Protein AF-A0A3E2TZQ6-F1 (afdb_monomer_lite)

Organism: NCBI:txid853

pLDDT: mean 89.49, std 10.6, range [41.28, 98.0]

Foldseek 3Di:
DVVVCCVVVVDPDDPPPPDDPDQDAAFFQDLLVVVVVVPDDPVVSVVSVVNLVVSLVSLVVVCVVVVPDDLVSLVVQLVVLVVQLVVLVVLLVVLVVVLVVLVVLLQLVVLLVVLVVLVVVCVVVVVDPVSCVVCVPSVVSNVVSVVCVVVPPDPDRDDNVVSVVSSVVSVVVSVVSVVVSVVSVVSSVSSVSSSSSVVSVVVVVVVVVVVVVVD

Sequence (215 aa):
DEIKAVIAGDAEHCPHQKQPPKEQPFHLLVDIQAKLSEGKSEGYARWAKKYNLKEMSKTLIFLQEKKIGSIKEMQERVDAATARYHELGDSIKAAETHMAEIAVLRTHIVNYAKTRPVYDAYRKAGYSKRFLENHRAEITLHKAAKAAFDESNLKTLPKVKELDAEYSKLLTEKKAAYPDYRKAKDEMQELLRAQRNVELFFAEEKSNSEKTQSR

Structure (mmCIF, N/CA/C/O backbone):
data_AF-A0A3E2TZQ6-F1
#
_entry.id   AF-A0A3E2TZQ6-F1
#
loop_
_atom_site.group_PDB
_atom_site.id
_atom_site.type_symbol
_atom_site.label_atom_id
_atom_site.label_alt_id
_atom_site.label_comp_id
_atom_site.label_asym_id
_atom_site.label_entity_id
_atom_site.label_seq_id
_atom_site.pdbx_PDB_ins_code
_atom_site.Cartn_x
_atom_site.Cartn_y
_atom_site.Cartn_z
_atom_site.occupancy
_atom_site.B_iso_or_equiv
_atom_site.auth_seq_id
_atom_site.auth_comp_id
_atom_site.auth_asym_id
_atom_site.auth_atom_id
_atom_site.pdbx_PDB_model_num
ATOM 1 N N . ASP A 1 1 ? 2.253 -35.999 46.320 1.00 62.22 1 ASP A N 1
ATOM 2 C CA . ASP A 1 1 ? 2.860 -35.882 47.662 1.00 62.22 1 ASP A CA 1
ATOM 3 C C . ASP A 1 1 ? 2.991 -34.448 48.168 1.00 62.22 1 ASP A C 1
ATOM 5 O O . ASP A 1 1 ? 2.658 -34.226 49.323 1.00 62.22 1 ASP A O 1
ATOM 9 N N . GLU A 1 2 ? 3.303 -33.453 47.328 1.00 63.97 2 GLU A N 1
ATOM 10 C CA . GLU A 1 2 ? 3.348 -32.026 47.732 1.00 63.97 2 GLU A CA 1
ATOM 11 C C . GLU A 1 2 ? 2.069 -31.495 48.404 1.00 63.97 2 GLU A C 1
ATOM 13 O O . GLU A 1 2 ? 2.146 -30.834 49.432 1.00 63.97 2 GLU A O 1
ATOM 18 N N . ILE A 1 3 ? 0.878 -31.816 47.884 1.00 68.38 3 ILE A N 1
ATOM 19 C CA . ILE A 1 3 ? -0.391 -31.328 48.464 1.00 68.38 3 ILE A CA 1
ATOM 20 C C . ILE A 1 3 ? -0.591 -31.850 49.897 1.00 68.38 3 ILE A C 1
ATOM 22 O O . ILE A 1 3 ? -1.113 -31.136 50.748 1.00 68.38 3 ILE A O 1
ATOM 26 N N . LYS A 1 4 ? -0.152 -33.083 50.188 1.00 78.62 4 LYS A N 1
ATOM 27 C CA . LYS A 1 4 ? -0.248 -33.654 51.539 1.00 78.62 4 LYS A CA 1
ATOM 28 C C . LYS A 1 4 ? 0.732 -32.980 52.502 1.00 78.62 4 LYS A C 1
ATOM 30 O O . LYS A 1 4 ? 0.344 -32.718 53.632 1.00 78.62 4 LYS A O 1
ATOM 35 N N . ALA A 1 5 ? 1.944 -32.657 52.046 1.00 78.00 5 ALA A N 1
ATOM 36 C CA . ALA A 1 5 ? 2.944 -31.935 52.838 1.00 78.00 5 ALA A CA 1
ATOM 37 C C . ALA A 1 5 ? 2.510 -30.492 53.158 1.00 78.00 5 ALA A C 1
ATOM 39 O O . ALA A 1 5 ? 2.696 -30.026 54.277 1.00 78.00 5 ALA A O 1
ATOM 40 N N . VAL A 1 6 ? 1.843 -29.816 52.214 1.00 74.94 6 VAL A N 1
ATOM 41 C CA . VAL A 1 6 ? 1.253 -28.483 52.432 1.00 74.94 6 VAL A CA 1
ATOM 42 C C . VAL A 1 6 ? 0.122 -28.523 53.465 1.00 74.94 6 VAL A C 1
ATOM 44 O O . VAL A 1 6 ? 0.033 -27.648 54.320 1.00 74.94 6 VAL A O 1
ATOM 47 N N . ILE A 1 7 ? -0.735 -29.548 53.423 1.00 76.94 7 ILE A N 1
ATOM 48 C CA . ILE A 1 7 ? -1.828 -29.716 54.397 1.00 76.94 7 ILE A CA 1
ATOM 49 C C . ILE A 1 7 ? -1.290 -30.104 55.787 1.00 76.94 7 ILE A C 1
ATOM 51 O O . ILE A 1 7 ? -1.879 -29.719 56.793 1.00 76.94 7 ILE A O 1
ATOM 55 N N . ALA A 1 8 ? -0.175 -30.838 55.849 1.00 84.00 8 ALA A N 1
ATOM 56 C CA . ALA A 1 8 ? 0.496 -31.217 57.094 1.00 84.00 8 ALA A CA 1
ATOM 57 C C . ALA A 1 8 ? 1.302 -30.072 57.742 1.00 84.00 8 ALA A C 1
ATOM 59 O O . ALA A 1 8 ? 1.701 -30.199 58.895 1.00 84.00 8 ALA A O 1
ATOM 60 N N . GLY A 1 9 ? 1.510 -28.954 57.034 1.00 73.75 9 GLY A N 1
ATOM 61 C CA . GLY A 1 9 ? 2.296 -27.809 57.510 1.00 73.75 9 GLY A CA 1
ATOM 62 C C . GLY A 1 9 ? 3.808 -27.935 57.285 1.00 73.75 9 GLY A C 1
ATOM 63 O O . GLY A 1 9 ? 4.549 -27.033 57.662 1.00 73.75 9 GLY A O 1
ATOM 64 N N . ASP A 1 10 ? 4.259 -29.009 56.633 1.00 80.38 10 ASP A N 1
ATOM 65 C CA . ASP A 1 10 ? 5.676 -29.294 56.364 1.00 80.38 10 ASP A CA 1
ATOM 66 C C . ASP A 1 10 ? 6.221 -28.542 55.132 1.00 80.38 10 ASP A C 1
ATOM 68 O O . ASP A 1 10 ? 7.421 -28.573 54.855 1.00 80.38 10 ASP A O 1
ATOM 72 N N . ALA A 1 11 ? 5.352 -27.871 54.368 1.00 76.88 11 ALA A N 1
ATOM 73 C CA . ALA A 1 11 ? 5.718 -27.051 53.216 1.00 76.88 11 ALA A CA 1
ATOM 74 C C . ALA A 1 11 ? 4.784 -25.837 53.069 1.00 76.88 11 ALA A C 1
ATOM 76 O O . ALA A 1 11 ? 3.565 -25.961 53.193 1.00 76.88 11 ALA A O 1
ATOM 77 N N . GLU A 1 12 ? 5.337 -24.664 52.750 1.00 75.62 12 GLU A N 1
ATOM 78 C CA . GLU A 1 12 ? 4.545 -23.459 52.480 1.00 75.62 12 GLU A CA 1
ATOM 79 C C . GLU A 1 12 ? 3.884 -23.519 51.093 1.00 75.62 12 GLU A C 1
ATOM 81 O O . GLU A 1 12 ? 4.515 -23.839 50.082 1.00 75.62 12 GLU A O 1
ATOM 86 N N . HIS A 1 13 ? 2.592 -23.182 51.025 1.00 75.31 13 HIS A N 1
ATOM 87 C CA . HIS A 1 13 ? 1.896 -23.056 49.749 1.00 75.31 13 HIS A CA 1
ATOM 88 C C . HIS A 1 13 ? 2.280 -21.748 49.051 1.00 75.31 13 HIS A C 1
ATOM 90 O O . HIS A 1 13 ? 1.796 -20.678 49.414 1.00 75.31 13 HIS A O 1
ATOM 96 N N . CYS A 1 14 ? 3.082 -21.843 47.992 1.00 68.56 14 CYS A N 1
ATOM 97 C CA . CYS A 1 14 ? 3.330 -20.738 47.069 1.00 68.56 14 CYS A CA 1
ATOM 98 C C . CYS A 1 14 ? 2.374 -20.847 45.866 1.00 68.56 14 CYS A C 1
ATOM 100 O O . CYS A 1 14 ? 2.661 -21.608 44.935 1.00 68.56 14 CYS A O 1
ATOM 102 N N . PRO A 1 15 ? 1.229 -20.135 45.839 1.00 72.44 15 PRO A N 1
ATOM 103 C CA . PRO A 1 15 ? 0.361 -20.135 44.671 1.00 72.44 15 PRO A CA 1
ATOM 104 C C . PRO A 1 15 ? 1.123 -19.574 43.468 1.00 72.44 15 PRO A C 1
ATOM 106 O O . PRO A 1 15 ? 1.761 -18.524 43.549 1.00 72.44 15 PRO A O 1
ATOM 109 N N . HIS A 1 16 ? 1.052 -20.275 42.334 1.00 67.50 16 HIS A N 1
ATOM 110 C CA . HIS A 1 16 ? 1.653 -19.811 41.089 1.00 67.50 16 HIS A CA 1
ATOM 111 C C . HIS A 1 16 ? 1.090 -18.424 40.750 1.00 67.50 16 HIS A C 1
ATOM 113 O O . HIS A 1 16 ? -0.113 -18.289 40.500 1.00 67.50 16 HIS A O 1
ATOM 119 N N . GLN A 1 17 ? 1.943 -17.394 40.752 1.00 63.50 17 GLN A N 1
ATOM 120 C CA . GLN A 1 17 ? 1.562 -16.061 40.296 1.00 63.50 17 GLN A CA 1
ATOM 121 C C . GLN A 1 17 ? 1.226 -16.157 38.807 1.00 63.50 17 GLN A C 1
ATOM 123 O O . GLN A 1 17 ? 2.109 -16.161 37.950 1.00 63.50 17 GLN A O 1
ATOM 128 N N . LYS A 1 18 ? -0.068 -16.280 38.490 1.00 65.25 18 LYS A N 1
ATOM 129 C CA . LYS A 1 18 ? -0.542 -16.164 37.114 1.00 65.25 18 LYS A CA 1
ATOM 130 C C . LYS A 1 18 ? -0.126 -14.786 36.623 1.00 65.25 18 LYS A C 1
ATOM 132 O O . LYS A 1 18 ? -0.572 -13.780 37.170 1.00 65.25 18 LYS A O 1
ATOM 137 N N . GLN A 1 19 ? 0.719 -14.754 35.595 1.00 61.34 19 GLN A N 1
ATOM 138 C CA . GLN A 1 19 ? 0.945 -13.523 34.853 1.00 61.34 19 GLN A CA 1
ATOM 139 C C . GLN A 1 19 ? -0.422 -12.957 34.444 1.00 61.34 19 GLN A C 1
ATOM 141 O O . GLN A 1 19 ? -1.305 -13.746 34.073 1.00 61.34 19 GLN A O 1
ATOM 146 N N . PRO A 1 20 ? -0.628 -11.629 34.523 1.00 62.34 20 PRO A N 1
ATOM 147 C CA . PRO A 1 20 ? -1.841 -11.033 33.991 1.00 62.34 20 PRO A CA 1
ATOM 148 C C . PRO A 1 20 ? -1.999 -11.513 32.539 1.00 62.34 20 PRO A C 1
ATOM 150 O O . PRO A 1 20 ? -1.005 -11.541 31.802 1.00 62.34 20 PRO A O 1
ATOM 153 N N . PRO A 1 21 ? -3.194 -11.978 32.132 1.00 62.09 21 PRO A N 1
ATOM 154 C CA . PRO A 1 21 ? -3.414 -12.414 30.763 1.00 62.09 21 PRO A CA 1
ATOM 155 C C . PRO A 1 21 ? -2.955 -11.309 29.816 1.00 62.09 21 PRO A C 1
ATOM 157 O O . PRO A 1 21 ? -3.353 -10.160 29.994 1.00 62.09 21 PRO A O 1
ATOM 160 N N . LYS A 1 22 ? -2.125 -11.641 28.819 1.00 61.50 22 LYS A N 1
ATOM 161 C CA . LYS A 1 22 ? -1.833 -10.692 27.740 1.00 61.50 22 LYS A CA 1
ATOM 162 C C . LYS A 1 22 ? -3.163 -10.249 27.148 1.00 61.50 22 LYS A C 1
ATOM 164 O O . LYS A 1 22 ? -3.971 -11.101 26.762 1.00 61.50 22 LYS A O 1
ATOM 169 N N . GLU A 1 23 ? -3.386 -8.944 27.119 1.00 63.00 23 GLU A N 1
ATOM 170 C CA . GLU A 1 23 ? -4.625 -8.390 26.602 1.00 63.00 23 GLU A CA 1
ATOM 171 C C . GLU A 1 23 ? -4.793 -8.819 25.145 1.00 63.00 23 GLU A C 1
ATOM 173 O O . GLU A 1 23 ? -3.906 -8.658 24.305 1.00 63.00 23 GLU A O 1
ATOM 178 N N . GLN A 1 24 ? -5.906 -9.496 24.875 1.00 70.06 24 GLN A N 1
ATOM 179 C CA . GLN A 1 24 ? -6.209 -9.982 23.539 1.00 70.06 24 GLN A CA 1
ATOM 180 C C . GLN A 1 24 ? -6.725 -8.824 22.687 1.00 70.06 24 GLN A C 1
ATOM 182 O O . GLN A 1 24 ? -7.493 -8.006 23.202 1.00 70.06 24 GLN A O 1
ATOM 187 N N . PRO A 1 25 ? -6.406 -8.797 21.380 1.00 84.62 25 PRO A N 1
ATOM 188 C CA . PRO A 1 25 ? -6.981 -7.813 20.477 1.00 84.62 25 PRO A CA 1
ATOM 189 C C . PRO A 1 25 ? -8.512 -7.866 20.541 1.00 84.62 25 PRO A C 1
ATOM 191 O O . PRO A 1 25 ? -9.119 -8.939 20.659 1.00 84.62 25 PRO A O 1
ATOM 194 N N . PHE A 1 26 ? -9.137 -6.693 20.476 1.00 92.12 26 PHE A N 1
ATOM 195 C CA . PHE A 1 26 ? -10.588 -6.578 20.414 1.00 92.12 26 PHE A CA 1
ATOM 196 C C . PHE A 1 26 ? -11.082 -6.740 18.976 1.00 92.12 26 PHE A C 1
ATOM 198 O O . PHE A 1 26 ? -10.404 -6.397 18.000 1.00 92.12 26 PHE A O 1
ATOM 205 N N . HIS A 1 27 ? -12.289 -7.265 18.855 1.00 93.94 27 HIS A N 1
ATOM 206 C CA . HIS A 1 27 ? -12.976 -7.510 17.598 1.00 93.94 27 HIS A CA 1
ATOM 207 C C . HIS A 1 27 ? -14.114 -6.513 17.410 1.00 93.94 27 HIS A C 1
ATOM 209 O O . HIS A 1 27 ? -14.455 -5.737 18.304 1.00 93.94 27 HIS A O 1
ATOM 215 N N . LEU A 1 28 ? -14.672 -6.518 16.205 1.00 96.06 28 LEU A N 1
ATOM 216 C CA . LEU A 1 28 ? -15.797 -5.666 15.869 1.00 96.06 28 LEU A CA 1
ATOM 217 C C . LEU A 1 28 ? -17.061 -6.120 16.618 1.00 96.06 28 LEU A C 1
ATOM 219 O O . LEU A 1 28 ? -17.352 -7.319 16.652 1.00 96.06 28 LEU A O 1
ATOM 223 N N . LEU A 1 29 ? -17.820 -5.173 17.177 1.00 96.00 29 LEU A N 1
ATOM 224 C CA . LEU A 1 29 ? -19.128 -5.466 17.764 1.00 96.00 29 LEU A CA 1
ATOM 225 C C . LEU A 1 29 ? -20.099 -5.986 16.696 1.00 96.00 29 LEU A C 1
ATOM 227 O O . LEU A 1 29 ? -20.045 -5.621 15.521 1.00 96.00 29 LEU A O 1
ATOM 231 N N . VAL A 1 30 ? -21.025 -6.835 17.125 1.00 94.75 30 VAL A N 1
ATOM 232 C CA . VAL A 1 30 ? -22.114 -7.326 16.288 1.00 94.75 30 VAL A CA 1
ATOM 233 C C . VAL A 1 30 ? -23.217 -6.276 16.251 1.00 94.75 30 VAL A C 1
ATOM 235 O O . VAL A 1 30 ? -23.770 -5.922 17.290 1.00 94.75 30 VAL A O 1
ATOM 238 N N . ASP A 1 31 ? -23.594 -5.836 15.054 1.00 93.94 31 ASP A N 1
ATOM 239 C CA . ASP A 1 31 ? -24.821 -5.064 14.856 1.00 93.94 31 ASP A CA 1
ATOM 240 C C . ASP A 1 31 ? -26.035 -5.986 15.051 1.00 93.94 31 ASP A C 1
ATOM 242 O O . ASP A 1 31 ? -26.431 -6.747 14.162 1.00 93.94 31 ASP A O 1
ATOM 246 N N . ILE A 1 32 ? -26.590 -5.972 16.265 1.00 90.81 32 ILE A N 1
ATOM 247 C CA . ILE A 1 32 ? -27.677 -6.873 16.659 1.00 90.81 32 ILE A CA 1
ATOM 248 C C . ILE A 1 32 ? -28.936 -6.591 15.837 1.00 90.81 32 ILE A C 1
ATOM 250 O O . ILE A 1 32 ? -29.625 -7.529 15.440 1.00 90.81 32 ILE A O 1
ATOM 254 N N . GLN A 1 33 ? -29.231 -5.321 15.552 1.00 88.12 33 GLN A N 1
ATOM 255 C CA . GLN A 1 33 ? -30.451 -4.933 14.850 1.00 88.12 33 GLN A CA 1
ATOM 256 C C . GLN A 1 33 ? -30.398 -5.351 13.376 1.00 88.12 33 GLN A C 1
ATOM 258 O O . GLN A 1 33 ? -31.379 -5.907 12.877 1.00 88.12 33 GLN A O 1
ATOM 263 N N . ALA A 1 34 ? -29.249 -5.175 12.714 1.00 92.12 34 ALA A N 1
ATOM 264 C CA . ALA A 1 34 ? -29.032 -5.681 11.358 1.00 92.12 34 ALA A CA 1
ATOM 265 C C . ALA A 1 34 ? -29.063 -7.218 11.308 1.00 92.12 34 ALA A C 1
ATOM 267 O O . ALA A 1 34 ? -29.660 -7.821 10.421 1.00 92.12 34 ALA A O 1
ATOM 268 N N . LYS A 1 35 ? -28.478 -7.896 12.300 1.00 92.56 35 LYS A N 1
ATOM 269 C CA . LYS A 1 35 ? -28.506 -9.366 12.342 1.00 92.56 35 LYS A CA 1
ATOM 270 C C . LYS A 1 35 ? -29.912 -9.918 12.577 1.00 92.56 35 LYS A C 1
ATOM 272 O O . LYS A 1 35 ? -30.250 -10.963 12.026 1.00 92.56 35 LYS A O 1
ATOM 277 N N . LEU A 1 36 ? -30.744 -9.230 13.353 1.00 91.00 36 LEU A N 1
ATOM 278 C CA . LEU A 1 36 ? -32.151 -9.597 13.520 1.00 91.00 36 LEU A CA 1
ATOM 279 C C . LEU A 1 36 ? -32.963 -9.378 12.234 1.00 91.00 36 LEU A C 1
ATOM 281 O O . LEU A 1 36 ? -33.785 -10.233 11.909 1.00 91.00 36 LEU A O 1
ATOM 285 N N . SER A 1 37 ? -32.717 -8.306 11.468 1.00 90.50 37 SER A N 1
ATOM 286 C CA . SER A 1 37 ? -33.392 -8.103 10.173 1.00 90.50 37 SER A CA 1
ATOM 287 C C . SER A 1 37 ? -32.969 -9.122 9.107 1.00 90.50 37 SER A C 1
ATOM 289 O O . SER A 1 37 ? -33.779 -9.482 8.258 1.00 90.50 37 SER A O 1
ATOM 291 N N . GLU A 1 38 ? -31.753 -9.666 9.198 1.00 93.75 38 GLU A N 1
ATOM 292 C CA . GLU A 1 38 ? -31.286 -10.816 8.405 1.00 93.75 38 GLU A CA 1
ATOM 293 C C . GLU A 1 38 ? -31.919 -12.167 8.826 1.00 93.75 38 GLU A C 1
ATOM 295 O O . GLU A 1 38 ? -31.582 -13.210 8.264 1.00 93.75 38 GLU A O 1
ATOM 300 N N . GLY A 1 39 ? -32.812 -12.188 9.825 1.00 91.81 39 GLY A N 1
ATOM 301 C CA . GLY A 1 39 ? -33.522 -13.394 10.266 1.00 91.81 39 GLY A CA 1
ATOM 302 C C . GLY A 1 39 ? -32.824 -14.192 11.372 1.00 91.81 39 GLY A C 1
ATOM 303 O O . GLY A 1 39 ? -33.136 -15.368 11.577 1.00 91.81 39 GLY A O 1
ATOM 304 N N . LYS A 1 40 ? -31.868 -13.600 12.105 1.00 94.38 40 LYS A N 1
ATOM 305 C CA . LYS A 1 40 ? -31.296 -14.253 13.297 1.00 94.38 40 LYS A CA 1
ATOM 306 C C . LYS A 1 40 ? -32.317 -14.325 14.436 1.00 94.38 40 LYS A C 1
ATOM 308 O O . LYS A 1 40 ? -33.189 -13.476 14.577 1.00 94.38 40 LYS A O 1
ATOM 313 N N . SER A 1 41 ? -32.180 -15.350 15.278 1.00 92.88 41 SER A N 1
ATOM 314 C CA . SER A 1 41 ? -33.091 -15.597 16.399 1.00 92.88 41 SER A CA 1
ATOM 315 C C . SER A 1 41 ? -32.815 -14.693 17.603 1.00 92.88 41 SER A C 1
ATOM 317 O O . SER A 1 41 ? -31.710 -14.179 17.794 1.00 92.88 41 SER A O 1
ATOM 319 N N . GLU A 1 42 ? -33.791 -14.582 18.505 1.00 91.19 42 GLU A N 1
ATOM 320 C CA . GLU A 1 42 ? -33.606 -13.894 19.789 1.00 91.19 42 GLU A CA 1
ATOM 321 C C . GLU A 1 42 ? -32.463 -14.486 20.629 1.00 91.19 42 GLU A C 1
ATOM 323 O O . GLU A 1 42 ? -31.768 -13.761 21.343 1.00 91.19 42 GLU A O 1
ATOM 328 N N . GLY A 1 43 ? -32.230 -15.802 20.532 1.00 93.50 43 GLY A N 1
ATOM 329 C CA . GLY A 1 43 ? -31.105 -16.465 21.195 1.00 93.50 43 GLY A CA 1
ATOM 330 C C . GLY A 1 43 ? -29.755 -15.927 20.716 1.00 93.50 43 GLY A C 1
ATOM 331 O O . GLY A 1 43 ? -28.864 -15.677 21.531 1.00 93.50 43 GLY A O 1
ATOM 332 N N . TYR A 1 44 ? -29.632 -15.660 19.411 1.00 93.75 44 TYR A N 1
ATOM 333 C CA . TYR A 1 44 ? -28.453 -15.013 18.839 1.00 93.75 44 TYR A CA 1
ATOM 334 C C . TYR A 1 44 ? -28.284 -13.588 19.373 1.00 93.75 44 TYR A C 1
ATOM 336 O O . TYR A 1 44 ? -27.179 -13.216 19.757 1.00 93.75 44 TYR A O 1
ATOM 344 N N . ALA A 1 45 ? -29.368 -12.814 19.482 1.00 93.19 45 ALA A N 1
ATOM 345 C CA . ALA A 1 45 ? -29.309 -11.470 20.055 1.00 93.19 45 ALA A CA 1
ATOM 346 C C . ALA A 1 45 ? -28.833 -11.479 21.519 1.00 93.19 45 ALA A C 1
ATOM 348 O O . ALA A 1 45 ? -27.995 -10.664 21.899 1.00 93.19 45 ALA A O 1
ATOM 349 N N . ARG A 1 46 ? -29.296 -12.431 22.344 1.00 93.31 46 ARG A N 1
ATOM 350 C CA . ARG A 1 46 ? -28.828 -12.574 23.740 1.00 93.31 46 ARG A CA 1
ATOM 351 C C . ARG A 1 46 ? -27.334 -12.899 23.814 1.00 93.31 46 ARG A C 1
ATOM 353 O O . ARG A 1 46 ? -26.625 -12.332 24.646 1.00 93.31 46 ARG A O 1
ATOM 360 N N . TRP A 1 47 ? -26.847 -13.781 22.940 1.00 96.38 47 TR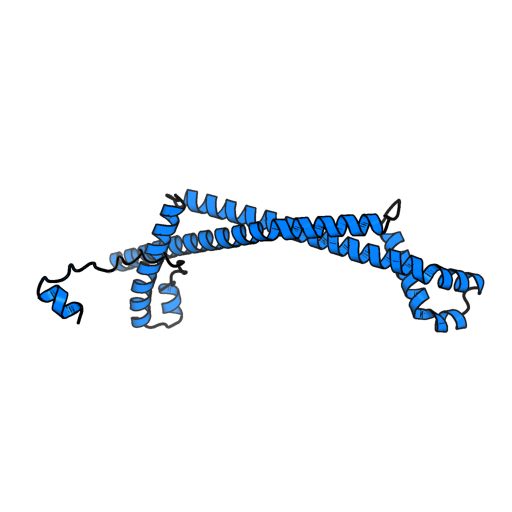P A N 1
ATOM 361 C CA . TRP A 1 47 ? -25.415 -14.067 22.819 1.00 96.38 47 TRP A CA 1
ATOM 362 C C . TRP A 1 47 ? -24.629 -12.828 22.369 1.00 96.38 47 TRP A C 1
ATOM 364 O O . TRP A 1 47 ? -23.629 -12.485 23.002 1.00 96.38 47 TRP A O 1
ATOM 374 N N . ALA A 1 48 ? -25.116 -12.129 21.339 1.00 94.75 48 ALA A N 1
ATOM 375 C CA . ALA A 1 48 ? -24.472 -10.954 20.766 1.00 94.75 48 ALA A CA 1
ATOM 376 C C . ALA A 1 48 ? -24.344 -9.820 21.790 1.00 94.75 48 ALA A C 1
ATOM 378 O O . ALA A 1 48 ? -23.284 -9.218 21.873 1.00 94.75 48 ALA A O 1
ATOM 379 N N . LYS A 1 49 ? -25.337 -9.607 22.665 1.00 93.81 49 LYS A N 1
ATOM 380 C CA . LYS A 1 49 ? -25.229 -8.640 23.776 1.00 93.81 49 LYS A CA 1
ATOM 381 C C . LYS A 1 49 ? -24.072 -8.959 24.722 1.00 93.81 49 LYS A C 1
ATOM 383 O O . LYS A 1 49 ? -23.259 -8.094 25.038 1.00 93.81 49 LYS A O 1
ATOM 388 N N . LYS A 1 50 ? -23.958 -10.220 25.158 1.00 94.81 50 LYS A N 1
ATOM 389 C CA . LYS A 1 50 ? -22.861 -10.658 26.040 1.00 94.81 50 LYS A CA 1
ATOM 390 C C . LYS A 1 50 ? -21.503 -10.569 25.340 1.00 94.81 50 LYS A C 1
ATOM 392 O O . LYS A 1 50 ? -20.507 -10.264 25.990 1.00 94.81 50 LYS A O 1
ATOM 397 N N . TYR A 1 51 ? -21.460 -10.870 24.045 1.00 94.94 51 TYR A N 1
ATOM 398 C CA . TYR A 1 51 ? -20.264 -10.729 23.223 1.00 94.94 51 TYR A CA 1
ATOM 399 C C . TYR A 1 51 ? -19.856 -9.256 23.084 1.00 94.94 51 TYR A C 1
ATOM 401 O O . TYR A 1 51 ? -18.724 -8.912 23.415 1.00 94.94 51 TYR A O 1
ATOM 409 N N . ASN A 1 52 ? -20.795 -8.387 22.709 1.00 95.38 52 ASN A N 1
ATOM 410 C CA . ASN A 1 52 ? -20.557 -6.964 22.509 1.00 95.38 52 ASN A CA 1
ATOM 411 C C . ASN A 1 52 ? -20.041 -6.292 23.778 1.00 95.38 52 ASN A C 1
ATOM 413 O O . ASN A 1 52 ? -19.071 -5.551 23.714 1.00 95.38 52 ASN A O 1
ATOM 417 N N . LEU A 1 53 ? -20.619 -6.601 24.943 1.00 94.50 53 LEU A N 1
ATOM 418 C CA . LEU A 1 53 ? -20.137 -6.066 26.221 1.00 94.50 53 LEU A CA 1
ATOM 419 C C . LEU A 1 53 ? -18.670 -6.433 26.494 1.00 94.50 53 LEU A C 1
ATOM 421 O O . LEU A 1 53 ? -17.894 -5.594 26.950 1.00 94.50 53 LEU A O 1
ATOM 425 N N . LYS A 1 54 ? -18.267 -7.672 26.188 1.00 94.69 54 LYS A N 1
ATOM 426 C CA . LYS A 1 54 ? -16.874 -8.112 26.353 1.00 94.69 54 LYS A CA 1
ATOM 427 C C . LYS A 1 54 ? -15.942 -7.389 25.389 1.00 94.69 54 LYS A C 1
ATOM 429 O O . LYS A 1 54 ? -14.902 -6.898 25.816 1.00 94.69 54 LYS A O 1
ATOM 434 N N . GLU A 1 55 ? -16.297 -7.310 24.112 1.00 95.62 55 GLU A N 1
ATOM 435 C CA . GLU A 1 55 ? -15.448 -6.642 23.124 1.00 95.62 55 GLU A CA 1
ATOM 436 C C . GLU A 1 55 ? -15.395 -5.125 23.358 1.00 95.62 55 GLU A C 1
ATOM 438 O O . GLU A 1 55 ? -14.318 -4.543 23.269 1.00 95.62 55 GLU A O 1
ATOM 443 N N . MET A 1 56 ? -16.495 -4.506 23.797 1.00 95.25 56 MET A N 1
ATOM 444 C CA . MET A 1 56 ? -16.523 -3.091 24.167 1.00 95.25 56 MET A CA 1
ATOM 445 C C . MET A 1 56 ? -15.637 -2.802 25.381 1.00 95.25 56 MET A C 1
ATOM 447 O O . MET A 1 56 ? -14.910 -1.814 25.369 1.00 95.25 56 MET A O 1
ATOM 451 N N . SER A 1 57 ? -15.610 -3.678 26.396 1.00 94.50 57 SER A N 1
ATOM 452 C CA . SER A 1 57 ? -14.679 -3.500 27.523 1.00 94.50 57 SER A CA 1
ATOM 453 C C . SER A 1 57 ? -13.214 -3.497 27.077 1.00 94.50 57 SER A C 1
ATOM 455 O O . SER A 1 57 ? -12.439 -2.671 27.547 1.00 94.50 57 SER A O 1
ATOM 457 N N . LYS A 1 58 ? -12.847 -4.345 26.107 1.00 95.31 58 LYS A N 1
ATOM 458 C CA . LYS A 1 58 ? -11.494 -4.354 25.537 1.00 95.31 58 LYS A CA 1
ATOM 459 C C . LYS A 1 58 ? -11.227 -3.094 24.710 1.00 95.31 58 LYS A C 1
ATOM 461 O O . LYS A 1 58 ? -10.139 -2.536 24.784 1.00 95.31 58 LYS A O 1
ATOM 466 N N . THR A 1 59 ? -12.217 -2.620 23.948 1.00 95.38 59 THR A N 1
ATOM 467 C CA . THR A 1 59 ? -12.115 -1.347 23.220 1.00 95.38 59 THR A CA 1
ATOM 468 C C . THR A 1 59 ? -11.893 -0.173 24.172 1.00 95.38 59 THR A C 1
ATOM 470 O O . THR A 1 59 ? -11.046 0.666 23.891 1.00 95.38 59 THR A O 1
ATOM 473 N N . LEU A 1 60 ? -12.589 -0.117 25.311 1.00 94.00 60 LEU A N 1
ATOM 474 C CA . LEU A 1 60 ? -12.387 0.943 26.303 1.00 94.00 60 LEU A CA 1
ATOM 475 C C . LEU A 1 60 ? -10.975 0.925 26.896 1.00 94.00 60 LEU A C 1
ATOM 477 O O . LEU A 1 60 ? -10.375 1.989 27.031 1.00 94.00 60 LEU A O 1
ATOM 481 N N . ILE A 1 61 ? -10.427 -0.261 27.185 1.00 94.06 61 ILE A N 1
ATOM 482 C CA . ILE A 1 61 ? -9.037 -0.395 27.646 1.00 94.06 61 ILE A CA 1
ATOM 483 C C . ILE A 1 61 ? -8.077 0.153 26.584 1.00 94.06 61 ILE A C 1
ATOM 485 O O . ILE A 1 61 ? -7.271 1.028 26.888 1.00 94.06 61 ILE A O 1
ATOM 489 N N . PHE A 1 62 ? -8.239 -0.245 25.320 1.00 94.12 62 PHE A N 1
ATOM 490 C CA . PHE A 1 62 ? -7.429 0.276 24.215 1.00 94.12 62 PHE A CA 1
ATOM 491 C C . PHE A 1 62 ? -7.495 1.809 24.091 1.00 94.12 62 PHE A C 1
ATOM 493 O O . PHE A 1 62 ? -6.472 2.473 23.912 1.00 94.12 62 PHE A O 1
ATOM 500 N N . LEU A 1 63 ? -8.691 2.400 24.198 1.00 94.19 63 LEU A N 1
ATOM 501 C CA . LEU A 1 63 ? -8.851 3.856 24.147 1.00 94.19 63 LEU A CA 1
ATOM 502 C C . LEU A 1 63 ? -8.152 4.539 25.325 1.00 94.19 63 LEU A C 1
ATOM 504 O O . LEU A 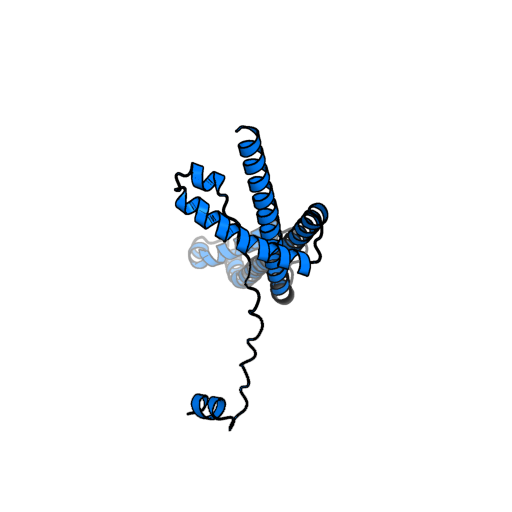1 63 ? -7.490 5.561 25.131 1.00 94.19 63 LEU A O 1
ATOM 508 N N . GLN A 1 64 ? -8.234 3.951 26.519 1.00 94.12 64 GLN A N 1
ATOM 509 C CA . GLN A 1 64 ? -7.536 4.436 27.705 1.00 94.12 64 GLN A CA 1
ATOM 510 C C . GLN A 1 64 ? -6.011 4.367 27.532 1.00 94.12 64 GLN A C 1
ATOM 512 O O . GLN A 1 64 ? -5.322 5.350 27.814 1.00 94.12 64 GLN A O 1
ATOM 517 N N . GLU A 1 65 ? -5.477 3.262 27.009 1.00 93.44 65 GLU A N 1
ATOM 518 C CA . GLU A 1 65 ? -4.046 3.102 26.711 1.00 93.44 65 GLU A CA 1
ATOM 519 C C . GLU A 1 65 ? -3.552 4.126 25.680 1.00 93.44 65 GLU A C 1
ATOM 521 O O . GLU A 1 65 ? -2.484 4.727 25.839 1.00 93.44 65 GLU A O 1
ATOM 526 N N . LYS A 1 66 ? -4.356 4.388 24.642 1.00 93.62 66 LYS A N 1
ATOM 527 C CA . LYS A 1 66 ? -4.078 5.405 23.614 1.00 93.62 66 LYS A CA 1
ATOM 528 C C . LYS A 1 66 ? -4.360 6.840 24.079 1.00 93.62 66 LYS A C 1
ATOM 530 O O . LYS A 1 66 ? -4.060 7.779 23.328 1.00 93.62 66 LYS A O 1
ATOM 535 N N . LYS A 1 67 ? -4.874 7.009 25.305 1.00 95.38 67 LYS A N 1
ATOM 536 C CA . LYS A 1 67 ? -5.269 8.284 25.924 1.00 95.38 67 LYS A CA 1
ATOM 537 C C . LYS A 1 67 ? -6.278 9.057 25.072 1.00 95.38 67 LYS A C 1
ATOM 539 O O . LYS A 1 67 ? -6.132 10.259 24.875 1.00 95.38 67 LYS A O 1
ATOM 544 N N . ILE A 1 68 ? -7.254 8.344 24.521 1.00 94.69 68 ILE A N 1
ATOM 545 C CA . ILE A 1 68 ? -8.353 8.911 23.740 1.00 94.69 68 ILE A CA 1
ATOM 546 C C . ILE A 1 68 ? -9.542 9.060 24.689 1.00 94.69 68 ILE A C 1
ATOM 548 O O . ILE A 1 68 ? -10.127 8.063 25.111 1.00 94.69 68 ILE A O 1
ATOM 552 N N . GLY A 1 69 ? -9.867 10.301 25.053 1.00 92.50 69 GLY A N 1
ATOM 553 C CA . GLY A 1 69 ? -10.922 10.611 26.019 1.00 92.50 69 GLY A CA 1
ATOM 554 C C . GLY A 1 69 ? -12.231 11.077 25.384 1.00 92.50 69 GLY A C 1
ATOM 555 O O . GLY A 1 69 ? -13.253 11.130 26.066 1.00 92.50 69 GLY A O 1
ATOM 556 N N . SER A 1 70 ? -12.230 11.422 24.092 1.00 93.88 70 SER A N 1
ATOM 557 C CA . SER A 1 70 ? -13.415 11.954 23.410 1.00 93.88 70 SER A CA 1
ATOM 558 C C . SER A 1 70 ? -13.582 11.444 21.977 1.00 93.88 70 SER A C 1
ATOM 560 O O . SER A 1 70 ? -12.622 11.056 21.314 1.00 93.88 70 SER A O 1
ATOM 562 N N . ILE A 1 71 ? -14.819 11.505 21.469 1.00 92.00 71 ILE A N 1
ATOM 563 C CA . ILE A 1 71 ? -15.151 11.163 20.072 1.00 92.00 71 ILE A CA 1
ATOM 564 C C . ILE A 1 71 ? -14.405 12.081 19.094 1.00 92.00 71 ILE A C 1
ATOM 566 O O . ILE A 1 71 ? -13.962 11.637 18.039 1.00 92.00 71 ILE A O 1
ATOM 570 N N . LYS A 1 72 ? -14.228 13.359 19.452 1.00 94.69 72 LYS A N 1
ATOM 571 C CA . LYS A 1 72 ? -13.494 14.313 18.618 1.00 94.69 72 LYS A CA 1
ATOM 572 C C . LYS A 1 72 ? -12.017 13.927 18.503 1.00 94.69 72 LYS A C 1
ATOM 574 O O . LYS A 1 72 ? -11.512 13.806 17.394 1.00 94.69 72 LYS A O 1
ATOM 579 N N . GLU A 1 73 ? -11.354 13.663 19.630 1.00 95.19 73 GLU A N 1
ATOM 580 C CA . GLU A 1 73 ? -9.964 13.181 19.641 1.00 95.19 73 GLU A CA 1
ATOM 581 C C . GLU A 1 73 ? -9.819 11.852 18.896 1.00 95.19 73 GLU A C 1
ATOM 583 O O . GLU A 1 73 ? -8.831 11.627 18.202 1.00 95.19 73 GLU A O 1
ATOM 588 N N . MET A 1 74 ? -10.808 10.966 19.025 1.00 94.75 74 MET A N 1
ATOM 589 C CA . MET A 1 74 ? -10.836 9.707 18.296 1.00 94.75 74 MET A CA 1
ATOM 590 C C . MET A 1 74 ? -10.831 9.930 16.783 1.00 94.75 74 MET A C 1
ATOM 592 O O . MET A 1 74 ? -10.010 9.326 16.094 1.00 94.75 74 MET A O 1
ATOM 596 N N . GLN A 1 75 ? -11.702 10.810 16.283 1.00 95.38 75 GLN A N 1
ATOM 597 C CA . GLN A 1 75 ? -11.760 11.157 14.865 1.00 95.38 75 GLN A CA 1
ATOM 598 C C . GLN A 1 75 ? -10.430 11.752 14.390 1.00 95.38 75 GLN A C 1
ATOM 600 O O . GLN A 1 75 ? -9.871 11.284 13.405 1.00 95.38 75 GLN A O 1
ATOM 605 N N . GLU A 1 76 ? -9.869 12.707 15.136 1.00 96.81 76 GLU A N 1
ATOM 606 C CA . GLU A 1 76 ? -8.579 13.327 14.806 1.00 96.81 76 GLU A CA 1
ATOM 607 C C . GLU A 1 76 ? -7.442 12.291 14.723 1.00 96.81 76 GLU A C 1
ATOM 609 O O . GLU A 1 76 ? -6.606 12.342 13.819 1.00 96.81 76 GLU A O 1
ATOM 614 N N . ARG A 1 77 ? -7.411 11.309 15.636 1.00 96.62 77 ARG A N 1
ATOM 615 C CA . ARG A 1 77 ? -6.417 10.222 15.616 1.00 96.62 77 ARG A CA 1
ATOM 616 C C . ARG A 1 77 ? -6.624 9.264 14.447 1.00 96.62 77 ARG A C 1
ATOM 618 O O . ARG A 1 77 ? -5.634 8.831 13.859 1.00 96.62 77 ARG A O 1
ATOM 625 N N . VAL A 1 78 ? -7.872 8.936 14.115 1.00 97.12 78 VAL A N 1
ATOM 626 C CA . VAL A 1 78 ? -8.209 8.117 12.941 1.00 97.12 78 VAL A CA 1
ATOM 627 C C . VAL A 1 78 ? -7.771 8.822 11.662 1.00 97.12 78 VAL A C 1
ATOM 629 O O . VAL A 1 78 ? -7.093 8.206 10.839 1.00 97.12 78 VAL A O 1
ATOM 632 N N . ASP A 1 79 ? -8.090 10.106 11.514 1.00 97.62 79 ASP A N 1
ATOM 633 C CA . ASP A 1 79 ? -7.741 10.896 10.333 1.00 97.62 79 ASP A CA 1
ATOM 634 C C . ASP A 1 79 ? -6.220 10.996 10.177 1.00 97.62 79 ASP A C 1
ATOM 636 O O . ASP A 1 79 ? -5.686 10.735 9.098 1.00 97.62 79 ASP A O 1
ATOM 640 N N . ALA A 1 80 ? -5.500 11.270 11.269 1.00 97.62 80 ALA A N 1
ATOM 641 C CA . ALA A 1 80 ? -4.040 11.318 11.270 1.00 97.62 80 ALA A CA 1
ATOM 642 C C . ALA A 1 80 ? -3.402 9.962 10.914 1.00 97.62 80 ALA A C 1
ATOM 644 O O . ALA A 1 80 ? -2.475 9.906 10.102 1.00 97.62 80 ALA A O 1
ATOM 645 N N . ALA A 1 81 ? -3.895 8.859 11.488 1.00 97.50 81 ALA A N 1
ATOM 646 C CA . ALA A 1 81 ? -3.392 7.518 11.183 1.00 97.50 81 ALA A CA 1
ATOM 647 C C . ALA A 1 81 ? -3.677 7.118 9.726 1.00 97.50 81 ALA A C 1
ATOM 649 O O . ALA A 1 81 ? -2.817 6.540 9.060 1.00 97.50 81 ALA A O 1
ATOM 650 N N . THR A 1 82 ? -4.857 7.477 9.217 1.00 97.31 82 THR A N 1
ATOM 651 C CA . THR A 1 82 ? -5.270 7.233 7.829 1.00 97.31 82 THR A CA 1
ATOM 652 C C . THR A 1 82 ? -4.410 8.035 6.854 1.00 97.31 82 THR A C 1
ATOM 654 O O . THR A 1 82 ? -3.884 7.471 5.896 1.00 97.31 82 THR A O 1
ATOM 657 N N . ALA A 1 83 ? -4.179 9.322 7.129 1.00 98.00 83 ALA A N 1
ATOM 658 C CA . ALA A 1 83 ? -3.302 10.170 6.326 1.00 98.00 83 ALA A CA 1
ATOM 659 C C . ALA A 1 83 ? -1.871 9.614 6.270 1.00 98.00 83 ALA A C 1
ATOM 661 O O . ALA A 1 83 ? -1.325 9.439 5.183 1.00 98.00 83 ALA A O 1
ATOM 662 N N . ARG A 1 84 ? -1.301 9.235 7.422 1.00 97.12 84 ARG A N 1
ATOM 663 C CA . ARG A 1 84 ? 0.039 8.631 7.502 1.00 97.12 84 ARG A CA 1
ATOM 664 C C . ARG A 1 84 ? 0.133 7.319 6.721 1.00 97.12 84 ARG A C 1
ATOM 666 O O . ARG A 1 84 ? 1.138 7.059 6.060 1.00 97.12 84 ARG A O 1
ATOM 673 N N . TYR A 1 85 ? -0.895 6.475 6.803 1.00 97.44 85 TYR A N 1
ATOM 674 C CA . TYR A 1 85 ? -0.964 5.234 6.032 1.00 97.44 85 TYR A CA 1
ATOM 675 C C . TYR A 1 85 ? -0.954 5.505 4.521 1.00 97.44 85 TYR A C 1
ATOM 677 O O . TYR A 1 85 ? -0.212 4.844 3.789 1.00 97.44 85 TYR A O 1
ATOM 685 N N . HIS A 1 86 ? -1.744 6.478 4.060 1.00 97.31 86 HIS A N 1
ATOM 686 C CA . HIS A 1 86 ? -1.786 6.860 2.650 1.00 97.31 86 HIS A CA 1
ATOM 687 C C . HIS A 1 86 ? -0.468 7.466 2.177 1.00 97.31 86 HIS A C 1
ATOM 689 O O . HIS A 1 86 ? 0.054 7.016 1.165 1.00 97.31 86 HIS A O 1
ATOM 695 N N . GLU A 1 87 ? 0.121 8.384 2.940 1.00 96.56 87 GLU A N 1
ATOM 696 C CA . GLU A 1 87 ? 1.407 9.008 2.618 1.00 96.56 87 GLU A CA 1
ATOM 697 C C . GLU A 1 87 ? 2.521 7.965 2.431 1.00 96.56 87 GLU A C 1
ATOM 699 O O . GLU A 1 87 ? 3.201 7.942 1.401 1.00 96.56 87 GLU A O 1
ATOM 704 N N . LEU A 1 88 ? 2.668 7.039 3.386 1.00 96.38 88 LEU A N 1
ATOM 705 C CA . LEU A 1 88 ? 3.647 5.952 3.286 1.00 96.38 88 LEU A CA 1
ATOM 706 C C . LEU A 1 88 ? 3.335 5.012 2.116 1.00 96.38 88 LEU A C 1
ATOM 708 O O . LEU A 1 88 ? 4.244 4.580 1.405 1.00 96.38 88 LEU A O 1
ATOM 712 N N . GLY A 1 89 ? 2.056 4.691 1.911 1.00 96.38 89 GLY A N 1
ATOM 713 C CA . GLY A 1 89 ? 1.616 3.849 0.805 1.00 96.38 89 GLY A CA 1
ATOM 714 C C . GLY A 1 89 ? 1.919 4.469 -0.558 1.00 96.38 89 GLY A C 1
ATOM 715 O O . GLY A 1 89 ? 2.401 3.775 -1.450 1.00 96.38 89 GLY A O 1
ATOM 716 N N . ASP A 1 90 ? 1.678 5.765 -0.719 1.00 96.62 90 ASP A N 1
ATOM 717 C CA . ASP A 1 90 ? 1.893 6.477 -1.975 1.00 96.62 90 ASP A CA 1
ATOM 718 C C . ASP A 1 90 ? 3.381 6.714 -2.242 1.00 96.62 90 ASP A C 1
ATOM 720 O O . ASP A 1 90 ? 3.819 6.554 -3.379 1.00 96.62 90 ASP A O 1
ATOM 724 N N . SER A 1 91 ? 4.187 6.954 -1.202 1.00 94.31 91 SER A N 1
ATOM 725 C CA . SER A 1 91 ? 5.651 6.975 -1.314 1.00 94.31 91 SER A CA 1
ATOM 726 C C . SER A 1 91 ? 6.210 5.631 -1.802 1.00 94.31 91 SER A C 1
ATOM 728 O O . SER A 1 91 ? 7.012 5.592 -2.739 1.00 94.31 91 SER A O 1
ATOM 730 N N . ILE A 1 92 ? 5.741 4.512 -1.234 1.00 95.75 92 ILE A N 1
ATOM 731 C CA . ILE A 1 92 ? 6.151 3.168 -1.669 1.00 95.75 92 ILE A CA 1
ATOM 732 C C . ILE A 1 92 ? 5.734 2.912 -3.120 1.00 95.75 92 ILE A C 1
ATOM 734 O O . ILE A 1 92 ? 6.551 2.425 -3.902 1.00 95.75 92 ILE A O 1
ATOM 738 N N . LYS A 1 93 ? 4.499 3.260 -3.500 1.00 96.25 93 LYS A N 1
ATOM 739 C CA . LYS A 1 93 ? 4.032 3.110 -4.886 1.00 96.25 93 LYS A CA 1
ATOM 740 C C . LYS A 1 93 ? 4.852 3.956 -5.854 1.00 96.25 93 LYS A C 1
ATOM 742 O O . LYS A 1 93 ? 5.227 3.450 -6.901 1.00 96.25 93 LYS A O 1
ATOM 747 N N . ALA A 1 94 ? 5.159 5.204 -5.508 1.00 95.88 94 ALA A N 1
ATOM 748 C CA . ALA A 1 94 ? 5.974 6.080 -6.346 1.00 95.88 94 ALA A CA 1
ATOM 749 C C . ALA A 1 94 ? 7.391 5.514 -6.552 1.00 95.88 94 ALA A C 1
ATOM 751 O O . ALA A 1 94 ? 7.928 5.546 -7.660 1.00 95.88 94 ALA A O 1
ATOM 752 N N . ALA A 1 95 ? 7.987 4.929 -5.508 1.00 95.06 95 ALA A N 1
ATOM 753 C CA . ALA A 1 95 ? 9.258 4.223 -5.642 1.00 95.06 95 ALA A CA 1
ATOM 754 C C . ALA A 1 95 ? 9.130 2.992 -6.559 1.00 95.06 95 ALA A C 1
ATOM 756 O O . ALA A 1 95 ? 9.995 2.756 -7.399 1.00 95.06 95 ALA A O 1
ATOM 757 N N . GLU A 1 96 ? 8.045 2.219 -6.442 1.00 96.12 96 GLU A N 1
ATOM 758 C CA . GLU A 1 96 ? 7.777 1.061 -7.305 1.00 96.12 96 GLU A CA 1
ATOM 759 C C . GLU A 1 96 ? 7.572 1.440 -8.776 1.00 96.12 96 GLU A C 1
ATOM 761 O O . GLU A 1 96 ? 8.123 0.767 -9.651 1.00 96.12 96 GLU A O 1
ATOM 766 N N . THR A 1 97 ? 6.819 2.506 -9.061 1.00 96.94 97 THR A N 1
ATOM 767 C CA . THR A 1 97 ? 6.605 2.986 -10.434 1.00 96.94 97 THR A CA 1
ATOM 768 C C . THR A 1 97 ? 7.920 3.436 -11.049 1.00 96.94 97 THR A C 1
ATOM 770 O O . THR A 1 97 ? 8.263 2.996 -12.144 1.00 96.94 97 THR A O 1
ATOM 773 N N . HIS A 1 98 ? 8.716 4.202 -10.304 1.00 95.31 98 HIS A N 1
ATOM 774 C CA . HIS A 1 98 ? 10.011 4.668 -10.781 1.00 95.31 98 HIS A CA 1
ATOM 775 C C . HIS A 1 98 ? 11.002 3.510 -11.002 1.00 95.31 98 HIS A C 1
ATOM 777 O O . HIS A 1 98 ? 11.712 3.455 -12.004 1.00 95.31 98 HIS A O 1
ATOM 783 N N . MET A 1 99 ? 11.003 2.503 -10.123 1.00 96.12 99 MET A N 1
ATOM 784 C CA . MET A 1 99 ? 11.780 1.276 -10.331 1.00 96.12 99 MET A CA 1
ATOM 785 C C . MET A 1 99 ? 11.365 0.522 -11.604 1.00 96.12 99 MET A C 1
ATOM 787 O O . MET A 1 99 ? 12.229 -0.017 -12.303 1.00 96.12 99 MET A O 1
ATOM 791 N N . ALA A 1 100 ? 10.066 0.467 -11.913 1.00 96.44 100 ALA A N 1
ATOM 792 C CA . ALA A 1 100 ? 9.563 -0.164 -13.131 1.00 96.44 100 ALA A CA 1
ATOM 793 C C . ALA A 1 100 ? 9.981 0.617 -14.388 1.00 96.44 100 ALA A C 1
ATOM 795 O O . ALA A 1 100 ? 10.439 0.010 -15.358 1.00 96.44 100 ALA A O 1
ATOM 796 N N . GLU A 1 101 ? 9.906 1.948 -14.349 1.00 94.00 101 GLU A N 1
ATOM 797 C CA . GLU A 1 101 ? 10.391 2.833 -15.415 1.00 94.00 101 GLU A CA 1
ATOM 798 C C . GLU A 1 101 ? 11.888 2.623 -15.679 1.00 94.00 101 GLU A C 1
ATOM 800 O O . GLU A 1 101 ? 12.291 2.401 -16.825 1.00 94.00 101 GLU A O 1
ATOM 805 N N . ILE A 1 102 ? 12.706 2.576 -14.620 1.00 94.38 102 ILE A N 1
ATOM 806 C CA . ILE A 1 102 ? 14.140 2.269 -14.720 1.00 94.38 102 ILE A CA 1
ATOM 807 C C . ILE A 1 102 ? 14.365 0.897 -15.370 1.00 94.38 102 ILE A C 1
ATOM 809 O O . ILE A 1 102 ? 15.221 0.759 -16.249 1.00 94.38 102 ILE A O 1
ATOM 813 N N . ALA A 1 103 ? 13.602 -0.127 -14.978 1.00 94.75 103 ALA A N 1
ATOM 814 C CA . ALA A 1 103 ? 13.737 -1.473 -15.532 1.00 94.75 103 ALA A CA 1
ATOM 815 C C . ALA A 1 103 ? 13.392 -1.529 -17.034 1.00 94.75 103 ALA A C 1
ATOM 817 O O . ALA A 1 103 ? 14.105 -2.178 -17.814 1.00 94.75 103 ALA A O 1
ATOM 818 N N . VAL A 1 104 ? 12.339 -0.823 -17.456 1.00 94.19 104 VAL A N 1
ATOM 819 C CA . VAL A 1 104 ? 11.946 -0.690 -18.868 1.00 94.19 104 VAL A CA 1
ATOM 820 C C . VAL A 1 104 ? 13.026 0.053 -19.655 1.00 94.19 104 VAL A C 1
ATOM 822 O O . VAL A 1 104 ? 13.518 -0.463 -20.664 1.00 94.19 104 VAL A O 1
ATOM 825 N N . LEU A 1 105 ? 13.482 1.207 -19.160 1.00 93.00 105 LEU A N 1
ATOM 826 C CA . LEU A 1 105 ? 14.521 2.007 -19.810 1.00 93.00 105 LEU A CA 1
ATOM 827 C C . LEU A 1 105 ? 15.829 1.219 -19.962 1.00 93.00 105 LEU A C 1
ATOM 829 O O . LEU A 1 105 ? 16.412 1.161 -21.049 1.00 93.00 105 LEU A O 1
ATOM 833 N N . ARG A 1 106 ? 16.257 0.528 -18.901 1.00 93.69 106 ARG A N 1
ATOM 834 C CA . ARG A 1 106 ? 17.425 -0.362 -18.915 1.00 93.69 106 ARG A CA 1
ATOM 835 C C . ARG A 1 106 ? 17.293 -1.450 -19.978 1.00 93.69 106 ARG A C 1
ATOM 837 O O . ARG A 1 106 ? 18.258 -1.731 -20.690 1.00 93.69 106 ARG A O 1
ATOM 844 N N . THR A 1 107 ? 16.109 -2.044 -20.110 1.00 94.56 107 THR A N 1
ATOM 845 C CA . THR A 1 107 ? 15.833 -3.077 -21.118 1.00 94.56 107 THR A CA 1
ATOM 846 C C . THR A 1 107 ? 15.997 -2.525 -22.531 1.00 94.56 107 THR A C 1
ATOM 848 O O . THR A 1 107 ? 16.683 -3.142 -23.349 1.00 94.56 107 THR A O 1
ATOM 851 N N . HIS A 1 108 ? 15.459 -1.337 -22.816 1.00 94.06 108 HIS A N 1
ATOM 852 C CA . HIS A 1 108 ? 15.646 -0.686 -24.113 1.00 94.06 108 HIS A CA 1
ATOM 853 C C . HIS A 1 108 ? 17.114 -0.341 -24.387 1.00 94.06 108 HIS A C 1
ATOM 855 O O . HIS A 1 108 ? 17.593 -0.615 -25.487 1.00 94.06 108 HIS A O 1
ATOM 861 N N . ILE A 1 109 ? 17.864 0.166 -23.399 1.00 92.50 109 ILE A N 1
ATOM 862 C CA . ILE A 1 109 ? 19.300 0.476 -23.552 1.00 92.50 109 ILE A CA 1
ATOM 863 C C . ILE A 1 109 ? 20.096 -0.781 -23.908 1.00 92.50 109 ILE A C 1
ATOM 865 O O . ILE A 1 109 ? 20.878 -0.778 -24.864 1.00 92.50 109 ILE A O 1
ATOM 869 N N . VAL A 1 110 ? 19.873 -1.876 -23.179 1.00 93.25 110 VAL A N 1
ATOM 870 C CA . VAL A 1 110 ? 20.563 -3.148 -23.426 1.00 93.25 110 VAL A CA 1
ATOM 871 C C . VAL A 1 110 ? 20.174 -3.731 -24.787 1.00 93.25 110 VAL A C 1
ATOM 873 O O . VAL A 1 110 ? 21.054 -4.158 -25.538 1.00 93.25 110 VAL A O 1
ATOM 876 N N . ASN A 1 111 ? 18.885 -3.725 -25.134 1.00 94.69 111 ASN A N 1
ATOM 877 C CA . ASN A 1 111 ? 18.405 -4.235 -26.418 1.00 94.69 111 ASN A CA 1
ATOM 878 C C . ASN A 1 111 ? 18.966 -3.426 -27.587 1.00 94.69 111 ASN A C 1
ATOM 880 O O . ASN A 1 111 ? 19.448 -4.013 -28.555 1.00 94.69 111 ASN A O 1
ATOM 884 N N . TYR A 1 112 ? 18.974 -2.097 -27.485 1.00 93.44 112 TYR A N 1
ATOM 885 C CA . TYR A 1 112 ? 19.546 -1.224 -28.504 1.00 93.44 112 TYR A CA 1
ATOM 886 C C . TYR A 1 112 ? 21.039 -1.497 -28.698 1.00 93.44 112 TYR A C 1
ATOM 888 O O . TYR A 1 112 ? 21.482 -1.704 -29.827 1.00 93.44 112 TYR A O 1
ATOM 896 N N . ALA A 1 113 ? 21.808 -1.577 -27.606 1.00 93.06 113 ALA A N 1
ATOM 897 C CA . ALA A 1 113 ? 23.241 -1.855 -27.663 1.00 93.06 113 ALA A CA 1
ATOM 898 C C . ALA A 1 113 ? 23.552 -3.221 -28.301 1.00 93.06 113 ALA A C 1
ATOM 900 O O . ALA A 1 113 ? 24.438 -3.310 -29.150 1.00 93.06 113 ALA A O 1
ATOM 901 N N . LYS A 1 114 ? 22.800 -4.271 -27.941 1.00 94.81 114 LYS A N 1
ATOM 902 C CA . LYS A 1 114 ? 22.988 -5.633 -28.473 1.00 94.81 114 LYS A CA 1
ATOM 903 C C . LYS A 1 114 ? 22.598 -5.769 -29.944 1.00 94.81 114 LYS A C 1
ATOM 905 O O . LYS A 1 114 ? 23.262 -6.482 -30.685 1.00 94.81 114 LYS A O 1
ATOM 910 N N . THR A 1 115 ? 21.527 -5.102 -30.366 1.00 95.25 115 THR A N 1
ATOM 911 C CA . THR A 1 115 ? 20.976 -5.229 -31.730 1.00 95.25 115 THR A CA 1
ATOM 912 C C . THR A 1 115 ? 21.592 -4.250 -32.727 1.00 95.25 115 THR A C 1
ATOM 914 O O . THR A 1 115 ? 21.421 -4.414 -33.935 1.00 95.25 115 THR A O 1
ATOM 917 N N . ARG A 1 116 ? 22.346 -3.250 -32.252 1.00 94.19 116 ARG A N 1
ATOM 918 C CA . ARG A 1 116 ? 22.999 -2.243 -33.097 1.00 94.19 116 ARG A CA 1
ATOM 919 C C . ARG A 1 116 ? 23.893 -2.837 -34.198 1.00 94.19 116 ARG A C 1
ATOM 921 O O . ARG A 1 116 ? 23.707 -2.424 -35.338 1.00 94.19 116 ARG A O 1
ATOM 928 N N . PRO A 1 117 ? 24.781 -3.823 -33.947 1.00 95.81 117 PRO A N 1
ATOM 929 C CA . PRO A 1 117 ? 25.620 -4.393 -35.007 1.00 95.81 117 PRO A CA 1
ATOM 930 C C . PRO A 1 117 ? 24.805 -5.049 -36.131 1.00 95.81 117 PRO A C 1
ATOM 932 O O . PRO A 1 117 ? 25.125 -4.893 -37.309 1.00 95.81 117 PRO A O 1
ATOM 935 N N . VAL A 1 118 ? 23.719 -5.741 -35.772 1.00 94.50 118 VAL A N 1
ATOM 936 C CA . VAL A 1 118 ? 22.801 -6.385 -36.723 1.00 94.50 118 VAL A CA 1
ATOM 937 C C . VAL A 1 118 ? 22.050 -5.336 -37.535 1.00 94.50 118 VAL A C 1
ATOM 939 O O . VAL A 1 118 ? 21.930 -5.458 -38.753 1.00 94.50 118 VAL A O 1
ATOM 942 N N . TYR A 1 119 ? 21.572 -4.276 -36.882 1.00 93.81 119 TYR A N 1
ATOM 943 C CA . TYR A 1 119 ? 20.871 -3.192 -37.561 1.00 93.81 119 TYR A CA 1
ATOM 944 C C . TYR A 1 119 ? 21.797 -2.397 -38.498 1.00 93.81 119 TYR A C 1
ATOM 946 O O . TYR A 1 119 ? 21.399 -2.035 -39.607 1.00 93.81 119 TYR A O 1
ATOM 954 N N . ASP A 1 120 ? 23.054 -2.183 -38.105 1.00 94.69 120 ASP A N 1
ATOM 955 C CA . ASP A 1 120 ? 24.070 -1.558 -38.953 1.00 94.69 120 ASP A CA 1
ATOM 956 C C . ASP A 1 120 ? 24.382 -2.429 -40.185 1.00 94.69 120 ASP A C 1
ATOM 958 O O . ASP A 1 120 ? 24.503 -1.907 -41.297 1.00 94.69 120 ASP A O 1
ATOM 962 N N . ALA A 1 121 ? 24.453 -3.757 -40.027 1.00 94.94 121 ALA A N 1
ATOM 963 C CA . ALA A 1 121 ? 24.588 -4.697 -41.143 1.00 94.94 121 ALA A CA 1
ATOM 964 C C . ALA A 1 121 ? 23.355 -4.687 -42.063 1.00 94.94 121 ALA A C 1
ATOM 966 O O . ALA A 1 121 ? 23.502 -4.644 -43.285 1.00 94.94 121 ALA A O 1
ATOM 967 N N . TYR A 1 122 ? 22.148 -4.630 -41.494 1.00 93.56 122 TYR A N 1
ATOM 968 C CA . TYR A 1 122 ? 20.895 -4.500 -42.242 1.00 93.56 122 TYR A CA 1
ATOM 969 C C . TYR A 1 122 ? 20.858 -3.220 -43.091 1.00 93.56 122 TYR A C 1
ATOM 971 O O . TYR A 1 122 ? 20.476 -3.254 -44.265 1.00 93.56 122 TYR A O 1
ATOM 979 N N . ARG A 1 123 ? 21.318 -2.095 -42.525 1.00 93.69 123 ARG A N 1
ATOM 980 C CA . ARG A 1 123 ? 21.448 -0.816 -43.236 1.00 93.69 123 ARG A CA 1
ATOM 981 C C . ARG A 1 123 ? 22.475 -0.899 -44.368 1.00 93.69 123 ARG A C 1
ATOM 983 O O . ARG A 1 123 ? 22.197 -0.423 -45.465 1.00 93.69 123 ARG A O 1
ATOM 990 N N . LYS A 1 124 ? 23.641 -1.509 -44.125 1.00 94.75 124 LYS A N 1
ATOM 991 C CA . LYS A 1 124 ? 24.691 -1.706 -45.146 1.00 94.75 124 LYS A CA 1
ATOM 992 C C . LYS A 1 124 ? 24.241 -2.627 -46.283 1.00 94.75 124 LYS A C 1
ATOM 994 O O . LYS A 1 124 ? 24.606 -2.390 -47.426 1.00 94.75 124 LYS A O 1
ATOM 999 N N . ALA A 1 125 ? 23.411 -3.624 -45.985 1.00 91.56 125 ALA A N 1
ATOM 1000 C CA . ALA A 1 125 ? 22.804 -4.523 -46.966 1.00 91.56 125 ALA A CA 1
ATOM 1001 C C . ALA A 1 125 ? 21.641 -3.886 -47.760 1.00 91.56 125 ALA A C 1
ATOM 1003 O O . ALA A 1 125 ? 20.916 -4.597 -48.456 1.00 91.56 125 ALA A O 1
ATOM 1004 N N . GLY A 1 126 ? 21.418 -2.572 -47.630 1.00 92.69 126 GLY A N 1
ATOM 1005 C CA . GLY A 1 126 ? 20.399 -1.846 -48.388 1.00 92.69 126 GLY A CA 1
ATOM 1006 C C . GLY A 1 126 ? 18.964 -2.229 -48.029 1.00 92.69 126 GLY A C 1
ATOM 1007 O O . GLY A 1 126 ? 18.097 -2.192 -48.895 1.00 92.69 126 GLY A O 1
ATOM 1008 N N . TYR A 1 127 ? 18.703 -2.617 -46.774 1.00 91.50 127 TYR A N 1
ATOM 1009 C CA . TYR A 1 127 ? 17.375 -3.045 -46.315 1.00 91.50 127 TYR A CA 1
ATOM 1010 C C . TYR A 1 127 ? 16.826 -4.285 -47.050 1.00 91.50 127 TYR A C 1
ATOM 1012 O O . TYR A 1 127 ? 15.642 -4.375 -47.373 1.00 91.50 127 TYR A O 1
ATOM 1020 N N . SER A 1 128 ? 17.695 -5.267 -47.309 1.00 93.38 128 SER A N 1
ATOM 1021 C CA . SER A 1 128 ? 17.327 -6.527 -47.966 1.00 93.38 128 SER A CA 1
ATOM 1022 C C . SER A 1 128 ? 16.208 -7.283 -47.232 1.00 93.38 128 SER A C 1
ATOM 1024 O O . SER A 1 128 ? 16.322 -7.581 -46.040 1.00 93.38 128 SER A O 1
ATOM 1026 N N . LYS A 1 129 ? 15.158 -7.684 -47.967 1.00 92.31 129 LYS A N 1
ATOM 1027 C CA . LYS A 1 129 ? 14.041 -8.492 -47.436 1.00 92.31 129 LYS A CA 1
ATOM 1028 C C . LYS A 1 129 ? 14.512 -9.811 -46.817 1.00 92.31 129 LYS A C 1
ATOM 1030 O O . LYS A 1 129 ? 14.081 -10.157 -45.724 1.00 92.31 129 LYS A 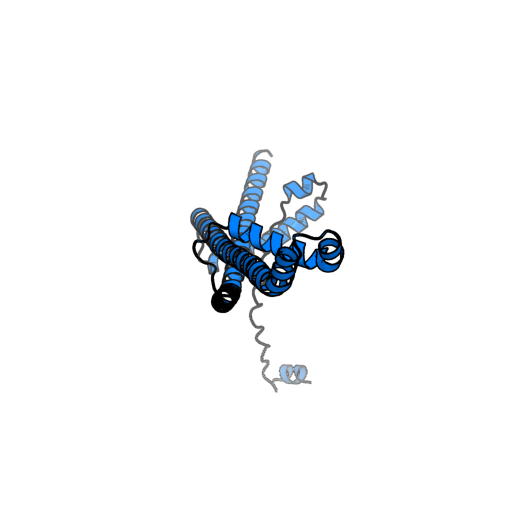O 1
ATOM 1035 N N . ARG A 1 130 ? 15.462 -10.492 -47.468 1.00 92.44 130 ARG A N 1
ATOM 1036 C CA . ARG A 1 130 ? 16.033 -11.760 -46.983 1.00 92.44 130 ARG A CA 1
ATOM 1037 C C . ARG A 1 130 ? 16.765 -11.587 -45.648 1.00 92.44 130 ARG A C 1
ATOM 1039 O O . ARG A 1 130 ? 16.700 -12.455 -44.788 1.00 92.44 130 ARG A O 1
ATOM 1046 N N . PHE A 1 131 ? 17.445 -10.454 -45.458 1.00 91.81 131 PHE A N 1
ATOM 1047 C CA . PHE A 1 131 ? 18.108 -10.141 -44.190 1.00 91.81 131 PHE A CA 1
ATOM 1048 C C . PHE A 1 131 ? 17.084 -9.843 -43.088 1.00 91.81 131 PHE A C 1
ATOM 1050 O O . PHE A 1 131 ? 17.246 -10.298 -41.958 1.00 91.81 131 PHE A O 1
ATOM 1057 N N . LEU A 1 132 ? 16.012 -9.115 -43.421 1.00 91.56 132 LEU A N 1
ATOM 1058 C CA . LEU A 1 132 ? 14.930 -8.824 -42.483 1.00 91.56 132 LEU A CA 1
ATOM 1059 C C . LEU A 1 132 ? 14.227 -10.093 -41.992 1.00 91.56 132 LEU A C 1
ATOM 1061 O O . LEU A 1 132 ? 13.893 -10.164 -40.816 1.00 91.56 132 LEU A O 1
ATOM 1065 N N . GLU A 1 133 ? 14.0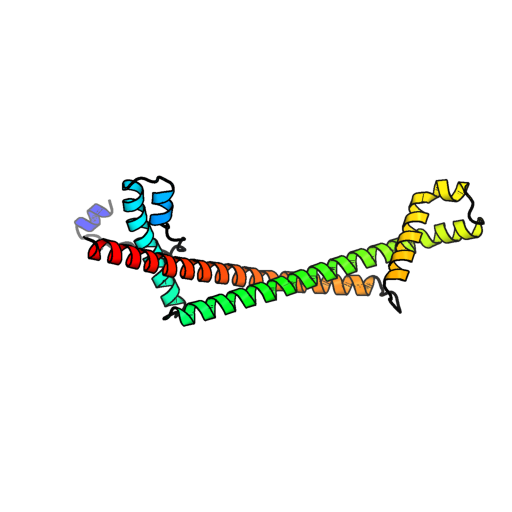13 -11.082 -42.857 1.00 93.31 133 GLU A N 1
ATOM 1066 C CA . GLU A 1 133 ? 13.413 -12.363 -42.462 1.00 93.31 133 GLU A CA 1
ATOM 1067 C C . GLU A 1 133 ? 14.315 -13.138 -41.494 1.00 93.31 133 GLU A C 1
ATOM 1069 O O . GLU A 1 133 ? 13.841 -13.581 -40.448 1.00 93.31 133 GLU A O 1
ATOM 1074 N N . ASN A 1 134 ? 15.619 -13.207 -41.779 1.00 93.69 134 ASN A N 1
ATOM 1075 C CA . ASN A 1 134 ? 16.587 -13.912 -40.935 1.00 93.69 134 ASN A CA 1
ATOM 1076 C C . ASN A 1 134 ? 16.823 -13.229 -39.573 1.00 93.69 134 ASN A C 1
ATOM 1078 O O . ASN A 1 134 ? 17.045 -13.914 -38.580 1.00 93.69 134 ASN A O 1
ATOM 1082 N N . HIS A 1 135 ? 16.754 -11.893 -39.513 1.00 94.81 135 HIS A N 1
ATOM 1083 C CA . HIS A 1 135 ? 17.039 -11.092 -38.308 1.00 94.81 135 HIS A CA 1
ATOM 1084 C C . HIS A 1 135 ? 15.808 -10.345 -37.770 1.00 94.81 135 HIS A C 1
ATOM 1086 O O . HIS A 1 135 ? 15.920 -9.297 -37.125 1.00 94.81 135 HIS A O 1
ATOM 1092 N N . ARG A 1 136 ? 14.603 -10.866 -38.033 1.00 93.69 136 ARG A N 1
ATOM 1093 C CA . ARG A 1 136 ? 13.338 -10.166 -37.761 1.00 93.69 136 ARG A CA 1
ATOM 1094 C C . ARG A 1 136 ? 13.197 -9.728 -36.306 1.00 93.69 136 ARG A C 1
ATOM 1096 O O . ARG A 1 136 ? 12.813 -8.587 -36.047 1.00 93.69 136 ARG A O 1
ATOM 1103 N N . ALA A 1 137 ? 13.508 -10.621 -35.367 1.00 94.31 137 ALA A N 1
ATOM 1104 C CA . ALA A 1 137 ? 13.401 -10.354 -33.934 1.00 94.31 137 ALA A CA 1
ATOM 1105 C C . ALA A 1 137 ? 14.348 -9.225 -33.490 1.00 94.31 137 ALA A C 1
ATOM 1107 O O . ALA A 1 137 ? 13.919 -8.270 -32.847 1.00 94.31 137 ALA A O 1
ATOM 1108 N N . GLU A 1 138 ? 15.614 -9.289 -33.901 1.00 93.88 138 GLU A N 1
ATOM 1109 C CA . GLU A 1 138 ? 16.656 -8.318 -33.544 1.00 93.88 138 GLU A CA 1
ATOM 1110 C C . GLU A 1 138 ? 16.357 -6.930 -34.120 1.00 93.88 138 GLU A C 1
ATOM 1112 O O . GLU A 1 138 ? 16.455 -5.925 -33.415 1.00 93.88 138 GLU A O 1
ATOM 1117 N N . ILE A 1 139 ? 15.908 -6.866 -35.377 1.00 93.62 139 ILE A N 1
ATOM 1118 C CA . ILE A 1 139 ? 15.519 -5.608 -36.027 1.00 93.62 139 ILE A CA 1
ATOM 1119 C C . ILE A 1 139 ? 14.280 -5.005 -35.354 1.00 93.62 139 ILE A C 1
ATOM 1121 O O . ILE A 1 139 ? 14.204 -3.785 -35.194 1.00 93.62 139 ILE A O 1
ATOM 1125 N N . THR A 1 140 ? 13.318 -5.835 -34.942 1.00 94.94 140 THR A N 1
ATOM 1126 C CA . THR A 1 140 ? 12.113 -5.370 -34.236 1.00 94.94 140 THR A CA 1
ATOM 1127 C C . THR A 1 140 ? 12.475 -4.802 -32.866 1.00 94.94 140 THR A C 1
ATOM 1129 O O . THR A 1 140 ? 12.065 -3.688 -32.552 1.00 94.94 140 THR A O 1
ATOM 1132 N N . LEU A 1 141 ? 13.307 -5.506 -32.090 1.00 95.25 141 LEU A N 1
ATOM 1133 C CA . LEU A 1 141 ? 13.798 -5.034 -30.792 1.00 95.25 141 LEU A CA 1
ATOM 1134 C C . LEU A 1 141 ? 14.590 -3.726 -30.912 1.00 95.25 141 LEU A C 1
ATOM 1136 O O . LEU A 1 141 ? 14.398 -2.8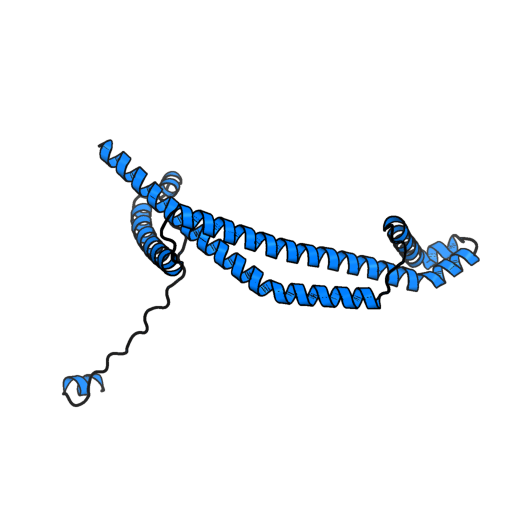24 -30.098 1.00 95.25 141 LEU A O 1
ATOM 1140 N N . HIS A 1 142 ? 15.432 -3.596 -31.943 1.00 94.06 142 HIS A N 1
ATOM 1141 C CA . HIS A 1 142 ? 16.178 -2.365 -32.209 1.00 94.06 142 HIS A CA 1
ATOM 1142 C C . HIS A 1 142 ? 15.245 -1.179 -32.472 1.00 94.06 142 HIS A C 1
ATOM 1144 O O . HIS A 1 142 ? 15.396 -0.115 -31.871 1.00 94.06 142 HIS A O 1
ATOM 1150 N N . LYS A 1 143 ? 14.261 -1.367 -33.362 1.00 93.69 143 LYS A N 1
ATOM 1151 C CA . LYS A 1 143 ? 13.285 -0.329 -33.714 1.00 93.69 143 LYS A CA 1
ATOM 1152 C C . LYS A 1 143 ? 12.415 0.061 -32.523 1.00 93.69 143 LYS A C 1
ATOM 1154 O O . LYS A 1 143 ? 12.212 1.249 -32.314 1.00 93.69 143 LYS A O 1
ATOM 1159 N N . ALA A 1 144 ? 11.955 -0.912 -31.737 1.00 94.19 144 ALA A N 1
ATOM 1160 C CA . ALA A 1 144 ? 11.166 -0.661 -30.534 1.00 94.19 144 ALA A CA 1
ATOM 1161 C C . ALA A 1 144 ? 11.964 0.126 -29.484 1.00 94.19 144 ALA A C 1
ATOM 1163 O O . ALA A 1 144 ? 11.456 1.092 -28.928 1.00 94.19 144 ALA A O 1
ATOM 1164 N N . ALA A 1 145 ? 13.231 -0.237 -29.249 1.00 93.50 145 ALA A N 1
ATOM 1165 C CA . ALA A 1 145 ? 14.094 0.515 -28.341 1.00 93.50 145 ALA A CA 1
ATOM 1166 C C . ALA A 1 145 ? 14.345 1.947 -28.829 1.00 93.50 145 ALA A C 1
ATOM 1168 O O . ALA A 1 145 ? 14.299 2.876 -28.031 1.00 93.50 145 ALA A O 1
ATOM 1169 N N . LYS A 1 146 ? 14.557 2.136 -30.137 1.00 91.75 146 LYS A N 1
ATOM 1170 C CA . LYS A 1 146 ? 14.713 3.471 -30.717 1.00 91.75 146 LYS A CA 1
ATOM 1171 C C . LYS A 1 146 ? 13.447 4.323 -30.558 1.00 91.75 146 LYS A C 1
ATOM 1173 O O . LYS A 1 146 ? 13.558 5.454 -30.109 1.00 91.75 146 LYS A O 1
ATOM 1178 N N . ALA A 1 147 ? 12.273 3.767 -30.866 1.00 92.62 147 ALA A N 1
ATOM 1179 C CA . ALA A 1 147 ? 10.996 4.462 -30.704 1.00 92.62 147 ALA A CA 1
ATOM 1180 C C . ALA A 1 147 ? 10.762 4.895 -29.247 1.00 92.62 147 ALA A C 1
ATOM 1182 O O . ALA A 1 147 ? 10.431 6.049 -29.004 1.00 92.62 147 ALA A O 1
ATOM 1183 N N . ALA A 1 148 ? 11.047 4.015 -28.280 1.00 91.31 148 ALA A N 1
ATOM 1184 C CA . ALA A 1 148 ? 10.948 4.349 -26.861 1.00 91.31 148 ALA A CA 1
ATOM 1185 C C . ALA A 1 148 ? 11.871 5.518 -26.459 1.00 91.31 148 ALA A C 1
ATOM 1187 O O . ALA A 1 148 ? 11.491 6.351 -25.641 1.00 91.31 148 ALA A O 1
ATOM 1188 N N . PHE A 1 149 ? 13.074 5.619 -27.037 1.00 89.75 149 PHE A N 1
ATOM 1189 C CA . PHE A 1 149 ? 13.957 6.764 -26.789 1.00 89.75 149 PHE A CA 1
ATOM 1190 C C . PHE A 1 149 ? 13.448 8.049 -27.438 1.00 89.75 149 PHE A C 1
ATOM 1192 O O . PHE A 1 149 ? 13.491 9.096 -26.794 1.00 89.75 149 PHE A O 1
ATOM 1199 N N . ASP A 1 150 ? 12.947 7.963 -28.671 1.00 87.94 150 ASP A N 1
ATOM 1200 C CA . ASP A 1 150 ? 12.386 9.108 -29.391 1.00 87.94 150 ASP A CA 1
ATOM 1201 C C . ASP A 1 150 ? 11.151 9.675 -28.650 1.00 87.94 150 ASP A C 1
ATOM 1203 O O . ASP A 1 150 ? 10.990 10.890 -28.561 1.00 87.94 150 ASP A O 1
ATOM 1207 N N . GLU A 1 151 ? 10.327 8.814 -28.039 1.00 89.06 151 GLU A N 1
ATOM 1208 C CA . GLU A 1 151 ? 9.174 9.199 -27.204 1.00 89.06 151 GLU A CA 1
ATOM 1209 C C . GLU A 1 151 ? 9.576 9.764 -25.831 1.00 89.06 151 GLU A C 1
ATOM 1211 O O . GLU A 1 151 ? 8.866 10.594 -25.263 1.00 89.06 151 GLU A O 1
ATOM 1216 N N . SER A 1 152 ? 10.722 9.344 -25.286 1.00 78.94 152 SER A N 1
ATOM 1217 C CA . SER A 1 152 ? 11.124 9.666 -23.909 1.00 78.94 152 SER A CA 1
ATOM 1218 C C . SER A 1 152 ? 11.530 11.131 -23.664 1.00 78.94 152 SER A C 1
ATOM 1220 O O . SER A 1 152 ? 11.782 11.495 -22.518 1.00 78.94 152 SER A O 1
ATOM 1222 N N . ASN A 1 153 ? 11.605 11.991 -24.693 1.00 74.94 153 ASN A N 1
ATOM 1223 C CA . ASN A 1 153 ? 12.057 13.398 -24.604 1.00 74.94 153 ASN A CA 1
ATOM 1224 C C . ASN A 1 153 ? 13.397 13.605 -23.849 1.00 74.94 153 ASN A C 1
ATOM 1226 O O . ASN A 1 153 ? 13.740 14.723 -23.447 1.00 74.94 153 ASN A O 1
ATOM 1230 N N . LEU A 1 154 ? 14.184 12.542 -23.657 1.00 77.44 154 LEU A N 1
ATOM 1231 C CA . LEU A 1 154 ? 15.444 12.581 -22.924 1.00 77.44 154 LEU A CA 1
ATOM 1232 C C . LEU A 1 154 ? 16.522 13.248 -23.784 1.00 77.44 154 LEU A C 1
ATOM 1234 O O . LEU A 1 154 ? 16.867 12.764 -24.860 1.00 77.44 154 LEU A O 1
ATOM 1238 N N . LYS A 1 155 ? 17.119 14.339 -23.285 1.00 74.88 155 LYS A N 1
ATOM 1239 C CA . LYS A 1 155 ? 18.249 15.015 -23.957 1.00 74.88 155 LYS A CA 1
ATOM 1240 C C . LYS A 1 155 ? 19.502 14.136 -24.021 1.00 74.88 155 LYS A C 1
ATOM 1242 O O . LYS A 1 155 ? 20.291 14.247 -24.954 1.00 74.88 155 LYS A O 1
ATOM 1247 N N . THR A 1 156 ? 19.693 13.281 -23.018 1.00 80.06 156 THR A N 1
ATOM 1248 C CA . THR A 1 156 ? 20.836 12.371 -22.893 1.00 80.06 156 THR A CA 1
ATOM 1249 C C . THR A 1 156 ? 20.385 11.065 -22.258 1.00 80.06 156 THR A C 1
ATOM 1251 O O . THR A 1 156 ? 19.723 11.086 -21.222 1.00 80.06 156 THR A O 1
ATOM 1254 N N . LEU A 1 157 ? 20.769 9.933 -22.854 1.00 83.50 157 LEU A N 1
ATOM 1255 C CA . LEU A 1 157 ? 20.476 8.615 -22.295 1.00 83.50 157 LEU A CA 1
ATOM 1256 C C . LEU A 1 157 ? 21.352 8.359 -21.055 1.00 83.50 157 LEU A C 1
ATOM 1258 O O . LEU A 1 157 ? 22.580 8.453 -21.167 1.00 83.50 157 LEU A O 1
ATOM 1262 N N . PRO A 1 158 ? 20.758 8.019 -19.898 1.00 86.56 158 PRO A N 1
ATOM 1263 C CA . PRO A 1 158 ? 21.516 7.698 -18.694 1.00 86.56 158 PRO A CA 1
ATOM 1264 C C . PRO A 1 158 ? 22.333 6.416 -18.880 1.00 86.56 158 PRO A C 1
ATOM 1266 O O . PRO A 1 158 ? 21.998 5.539 -19.688 1.00 86.56 158 PRO A O 1
ATOM 1269 N N . LYS A 1 159 ? 23.427 6.279 -18.122 1.00 90.56 159 LYS A N 1
ATOM 1270 C CA . LYS A 1 159 ? 24.239 5.055 -18.173 1.00 90.56 159 LYS A CA 1
ATOM 1271 C C . LYS A 1 159 ? 23.548 3.943 -17.393 1.00 90.56 159 LYS A C 1
ATOM 1273 O O . LYS A 1 159 ? 23.039 4.163 -16.302 1.00 90.56 159 LYS A O 1
ATOM 1278 N N . VAL A 1 160 ? 23.658 2.703 -17.879 1.00 91.19 160 VAL A N 1
ATOM 1279 C CA . VAL A 1 160 ? 23.111 1.520 -17.180 1.00 91.19 160 VAL A CA 1
ATOM 1280 C C . VAL A 1 160 ? 23.621 1.417 -15.739 1.00 91.19 160 VAL A C 1
ATOM 1282 O O . VAL A 1 160 ? 22.852 1.091 -14.849 1.00 91.19 160 VAL A O 1
ATOM 1285 N N . LYS A 1 161 ? 24.890 1.767 -15.483 1.00 92.00 161 LYS A N 1
ATOM 1286 C CA . LYS A 1 161 ? 25.454 1.767 -14.123 1.00 92.00 161 LYS A CA 1
ATOM 1287 C C . LYS A 1 161 ? 24.770 2.767 -13.182 1.00 92.00 161 LYS A C 1
ATOM 1289 O O . LYS A 1 161 ? 24.647 2.481 -11.999 1.00 92.00 161 LYS A O 1
ATOM 1294 N N . GLU A 1 162 ? 24.363 3.926 -13.697 1.00 92.25 162 GLU A N 1
ATOM 1295 C CA . GLU A 1 162 ? 23.653 4.952 -12.921 1.00 92.25 162 GLU A CA 1
ATOM 1296 C C . GLU A 1 162 ? 22.227 4.474 -12.619 1.00 92.25 162 GLU A C 1
ATOM 1298 O O . GLU A 1 162 ? 21.809 4.509 -11.465 1.00 92.25 162 GLU A O 1
ATOM 1303 N N . LEU A 1 163 ? 21.548 3.899 -13.620 1.00 93.19 163 LEU A N 1
ATOM 1304 C CA . LEU A 1 163 ? 20.233 3.268 -13.460 1.00 93.19 163 LEU A CA 1
ATOM 1305 C C . LEU A 1 163 ? 20.249 2.112 -12.448 1.00 93.19 163 LEU A C 1
ATOM 1307 O O . LEU A 1 163 ? 19.353 2.004 -11.616 1.00 93.19 163 LEU A O 1
ATOM 1311 N N . ASP A 1 164 ? 21.271 1.253 -12.485 1.00 92.62 164 ASP A N 1
ATOM 1312 C CA . ASP A 1 164 ? 21.412 0.135 -11.544 1.00 92.62 164 ASP A CA 1
ATOM 1313 C C . ASP A 1 164 ? 21.639 0.638 -10.102 1.00 92.62 164 ASP A C 1
ATOM 1315 O O . ASP A 1 164 ? 21.098 0.067 -9.147 1.00 92.62 164 ASP A O 1
ATOM 1319 N N . ALA A 1 165 ? 22.413 1.717 -9.930 1.00 95.25 165 ALA A N 1
ATOM 1320 C CA . ALA A 1 165 ? 22.644 2.340 -8.627 1.00 95.25 165 ALA A CA 1
ATOM 1321 C C . ALA A 1 165 ? 21.363 2.981 -8.069 1.00 95.25 165 ALA A C 1
ATOM 1323 O O . ALA A 1 165 ? 21.029 2.778 -6.901 1.00 95.25 165 ALA A O 1
ATOM 1324 N N . GLU A 1 166 ? 20.622 3.700 -8.911 1.00 94.69 166 GLU A N 1
ATOM 1325 C CA . GLU A 1 166 ? 19.348 4.321 -8.552 1.00 94.69 166 GLU A CA 1
ATOM 1326 C C . GLU A 1 166 ? 18.279 3.282 -8.202 1.00 94.69 166 GLU A C 1
ATOM 1328 O O . GLU A 1 166 ? 17.655 3.365 -7.143 1.00 94.69 166 GLU A O 1
ATOM 1333 N N . TYR A 1 167 ? 18.139 2.236 -9.019 1.00 95.94 167 TYR A N 1
ATOM 1334 C CA . TYR A 1 167 ? 17.244 1.115 -8.735 1.00 95.94 167 TYR A CA 1
ATOM 1335 C C . TYR A 1 167 ? 17.571 0.458 -7.389 1.00 95.94 167 TYR A C 1
ATOM 1337 O O . TYR A 1 167 ? 16.678 0.171 -6.590 1.00 95.94 167 TYR A O 1
ATOM 1345 N N . SER A 1 168 ? 18.859 0.227 -7.119 1.00 95.50 168 SER A N 1
ATOM 1346 C CA . SER A 1 168 ? 19.309 -0.378 -5.862 1.00 95.50 168 SER A CA 1
ATOM 1347 C C . SER A 1 168 ? 18.988 0.514 -4.664 1.00 95.50 168 SER A C 1
ATOM 1349 O O . SER A 1 168 ? 18.513 0.012 -3.645 1.00 95.50 168 SER A O 1
ATOM 1351 N N . LYS A 1 169 ? 19.182 1.830 -4.799 1.00 96.12 169 LYS A N 1
ATOM 1352 C CA . LYS A 1 169 ? 18.827 2.813 -3.771 1.00 96.12 169 LYS A CA 1
ATOM 1353 C C . LYS A 1 169 ? 17.324 2.788 -3.474 1.00 96.12 169 LYS A C 1
ATOM 1355 O O . LYS A 1 169 ? 16.947 2.564 -2.323 1.00 96.12 169 LYS A O 1
ATOM 1360 N N . LEU A 1 170 ? 16.475 2.889 -4.497 1.00 96.19 170 LEU A N 1
ATOM 1361 C CA . LEU A 1 170 ? 15.013 2.837 -4.344 1.00 96.19 170 LEU A CA 1
ATOM 1362 C C . LEU A 1 170 ? 14.548 1.525 -3.707 1.00 96.19 170 LEU A C 1
ATOM 1364 O O . LEU A 1 170 ? 13.688 1.519 -2.827 1.00 96.19 170 LEU A O 1
ATOM 1368 N N . LEU A 1 171 ? 15.162 0.401 -4.089 1.00 95.69 171 LEU A N 1
ATOM 1369 C CA . LEU A 1 171 ? 14.871 -0.894 -3.484 1.00 95.69 171 LEU A CA 1
ATOM 1370 C C . LEU A 1 171 ? 15.204 -0.913 -1.984 1.00 95.69 171 LEU A C 1
ATOM 1372 O O . LEU A 1 171 ? 14.446 -1.491 -1.201 1.00 95.69 171 LEU A O 1
ATOM 1376 N N . THR A 1 172 ? 16.329 -0.319 -1.575 1.00 95.81 172 THR A N 1
ATOM 1377 C CA . THR A 1 172 ? 16.703 -0.235 -0.154 1.00 95.81 172 THR A CA 1
ATOM 1378 C C . THR A 1 172 ? 15.778 0.684 0.637 1.00 95.81 172 THR A C 1
ATOM 1380 O O . THR A 1 172 ? 15.325 0.288 1.709 1.00 95.81 172 THR A O 1
ATOM 1383 N N . GLU A 1 173 ? 15.424 1.846 0.088 1.00 92.88 173 GLU A N 1
ATOM 1384 C CA . GLU A 1 173 ? 14.505 2.807 0.711 1.00 92.88 173 GLU A CA 1
ATOM 1385 C C . GLU A 1 173 ? 13.111 2.200 0.889 1.00 92.88 173 GLU A C 1
ATOM 1387 O O . GLU A 1 173 ? 12.568 2.200 1.994 1.00 92.88 173 GLU A O 1
ATOM 1392 N N . LYS A 1 174 ? 12.578 1.555 -0.155 1.00 94.25 174 LYS A N 1
ATOM 1393 C CA . LYS A 1 174 ? 11.310 0.819 -0.090 1.00 94.25 174 LYS A CA 1
ATOM 1394 C C . LYS A 1 174 ? 11.323 -0.245 1.008 1.00 94.25 174 LYS A C 1
ATOM 1396 O O . LYS A 1 174 ? 10.374 -0.356 1.784 1.00 94.25 174 LYS A O 1
ATOM 1401 N N . LYS A 1 175 ? 12.387 -1.055 1.073 1.00 94.75 175 LYS A N 1
ATOM 1402 C CA . LYS A 1 175 ? 12.524 -2.104 2.097 1.00 94.75 175 LYS A CA 1
ATOM 1403 C C . LYS A 1 175 ? 12.581 -1.519 3.506 1.00 94.75 175 LYS A C 1
ATOM 1405 O O . LYS A 1 175 ? 12.004 -2.112 4.413 1.00 94.75 175 LYS A O 1
ATOM 1410 N N . ALA A 1 176 ? 13.247 -0.380 3.677 1.00 94.56 176 ALA A N 1
ATOM 1411 C CA . ALA A 1 176 ? 13.337 0.316 4.954 1.00 94.56 176 ALA A CA 1
ATOM 1412 C C . ALA A 1 176 ? 12.006 0.964 5.373 1.00 94.56 176 ALA A C 1
ATOM 1414 O O . ALA A 1 176 ? 11.693 0.966 6.558 1.00 94.56 176 ALA A O 1
ATOM 1415 N N . ALA A 1 177 ? 11.200 1.448 4.421 1.00 93.56 177 ALA A N 1
ATOM 1416 C CA . ALA A 1 177 ? 9.899 2.070 4.686 1.00 93.56 177 ALA A CA 1
ATOM 1417 C C . ALA A 1 177 ? 8.780 1.056 4.999 1.00 93.56 177 ALA A C 1
ATOM 1419 O O . ALA A 1 177 ? 7.825 1.365 5.715 1.00 93.56 177 ALA A O 1
ATOM 1420 N N . TYR A 1 178 ? 8.883 -0.175 4.486 1.00 94.81 178 TYR A N 1
ATOM 1421 C CA . TYR A 1 178 ? 7.815 -1.176 4.594 1.00 94.81 178 TYR A CA 1
ATOM 1422 C C . TYR A 1 178 ? 7.399 -1.543 6.037 1.00 94.81 178 TYR A C 1
ATOM 1424 O O . TYR A 1 178 ? 6.197 -1.680 6.286 1.00 94.81 178 TYR A O 1
ATOM 1432 N N . PRO A 1 179 ? 8.317 -1.691 7.017 1.00 97.00 179 PRO A N 1
ATOM 1433 C CA . PRO A 1 179 ? 7.942 -1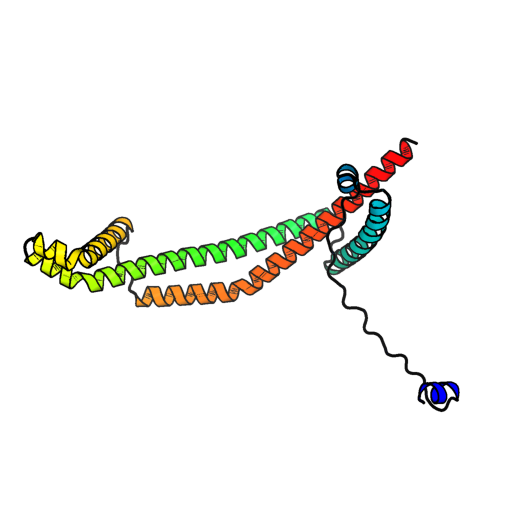.916 8.412 1.00 97.00 179 PRO A CA 1
ATOM 1434 C C . PRO A 1 179 ? 7.071 -0.799 8.989 1.00 97.00 179 PRO A C 1
ATOM 1436 O O . PRO A 1 179 ? 6.114 -1.087 9.705 1.00 97.00 179 PRO A O 1
ATOM 1439 N N . ASP A 1 180 ? 7.367 0.459 8.667 1.00 95.69 180 ASP A N 1
ATOM 1440 C CA . ASP A 1 180 ? 6.606 1.596 9.183 1.00 95.69 180 ASP A CA 1
ATOM 1441 C C . ASP A 1 180 ? 5.261 1.745 8.474 1.00 95.69 180 ASP A C 1
ATOM 1443 O O . ASP A 1 180 ? 4.262 2.025 9.135 1.00 95.69 180 ASP A O 1
ATOM 1447 N N . TYR A 1 181 ? 5.192 1.434 7.176 1.00 96.88 181 TYR A N 1
ATOM 1448 C CA . TYR A 1 181 ? 3.920 1.280 6.464 1.00 96.88 181 TYR A CA 1
ATOM 1449 C C . TYR A 1 181 ? 3.032 0.211 7.116 1.00 96.88 181 TYR A C 1
ATOM 1451 O O . TYR A 1 181 ? 1.844 0.440 7.347 1.00 96.88 181 TYR A O 1
ATOM 1459 N N . ARG A 1 182 ? 3.608 -0.947 7.469 1.00 96.56 182 ARG A N 1
ATOM 1460 C CA . ARG A 1 182 ? 2.870 -2.025 8.138 1.00 96.56 182 ARG A CA 1
ATOM 1461 C C . ARG A 1 182 ? 2.340 -1.582 9.500 1.00 96.56 182 ARG A C 1
ATOM 1463 O O . ARG A 1 182 ? 1.161 -1.776 9.767 1.00 96.56 182 ARG A O 1
ATOM 1470 N N . LYS A 1 183 ? 3.172 -0.933 10.320 1.00 96.56 183 LYS A N 1
ATOM 1471 C CA . LYS A 1 183 ? 2.736 -0.381 11.613 1.00 96.56 183 LYS A CA 1
ATOM 1472 C C . LYS A 1 183 ? 1.628 0.660 11.446 1.00 96.56 183 LYS A C 1
ATOM 1474 O O . LYS A 1 183 ? 0.656 0.617 12.188 1.00 96.56 183 LYS A O 1
ATOM 1479 N N . ALA A 1 184 ? 1.757 1.568 10.475 1.00 97.12 184 ALA A N 1
ATOM 1480 C CA . ALA A 1 184 ? 0.742 2.586 10.203 1.00 97.12 184 ALA A CA 1
ATOM 1481 C C . ALA A 1 184 ? -0.591 1.957 9.769 1.00 97.12 184 ALA A C 1
ATOM 1483 O O . ALA A 1 184 ? -1.650 2.396 10.208 1.00 97.12 184 ALA A O 1
ATOM 1484 N N . LYS A 1 185 ? -0.542 0.891 8.960 1.00 97.06 185 LYS A N 1
ATOM 1485 C CA . LYS A 1 185 ? -1.724 0.113 8.578 1.00 97.06 185 LYS A CA 1
ATOM 1486 C C . LYS A 1 185 ? -2.389 -0.541 9.787 1.00 97.06 185 LYS A C 1
ATOM 1488 O O . LYS A 1 185 ? -3.606 -0.439 9.923 1.00 97.06 185 LYS A O 1
ATOM 1493 N N . ASP A 1 186 ? -1.607 -1.209 10.631 1.00 96.00 186 ASP A N 1
ATOM 1494 C CA . ASP A 1 186 ? -2.119 -1.907 11.811 1.00 96.00 186 ASP A CA 1
ATOM 1495 C C . ASP A 1 186 ? -2.757 -0.899 12.792 1.00 96.00 186 ASP A C 1
ATOM 1497 O O . ASP A 1 186 ? -3.900 -1.082 13.207 1.00 96.00 186 ASP A O 1
ATOM 1501 N N . GLU A 1 187 ? -2.088 0.229 13.059 1.00 95.62 187 GLU A N 1
ATOM 1502 C CA . GLU A 1 187 ? -2.605 1.306 13.916 1.00 95.62 187 GLU A CA 1
ATOM 1503 C C . GLU A 1 187 ? -3.893 1.933 13.364 1.00 95.62 187 GLU A C 1
ATOM 1505 O O . GLU A 1 187 ? -4.872 2.088 14.097 1.00 95.62 187 GLU A O 1
ATOM 1510 N N . MET A 1 188 ? -3.927 2.253 12.067 1.00 97.00 188 MET A N 1
ATOM 1511 C CA . MET A 1 188 ? -5.129 2.759 11.402 1.00 97.00 188 MET A CA 1
ATOM 1512 C C . MET A 1 188 ? -6.294 1.765 11.539 1.00 97.00 188 MET A C 1
ATOM 1514 O O . MET A 1 188 ? -7.413 2.162 11.859 1.00 97.00 188 MET A O 1
ATOM 1518 N N . GLN A 1 189 ? -6.048 0.467 11.329 1.00 96.56 189 GLN A N 1
ATOM 1519 C CA . GLN A 1 189 ? -7.083 -0.565 11.431 1.00 96.56 189 GLN A CA 1
ATOM 1520 C C . GLN A 1 189 ? -7.615 -0.741 12.857 1.00 96.56 189 GLN A C 1
ATOM 1522 O O . GLN A 1 189 ? -8.819 -0.946 13.031 1.00 96.56 189 GLN A O 1
ATOM 1527 N N . GLU A 1 190 ? -6.752 -0.672 13.870 1.00 95.69 190 GLU A N 1
ATOM 1528 C CA . GLU A 1 190 ? -7.167 -0.728 15.275 1.00 95.69 190 GLU A CA 1
ATOM 1529 C C . GLU A 1 190 ? -8.019 0.486 15.658 1.00 95.69 190 GLU A C 1
ATOM 1531 O O . GLU A 1 190 ? -9.088 0.319 16.247 1.00 95.69 190 GLU A O 1
ATOM 1536 N N . LEU A 1 191 ? -7.604 1.694 15.261 1.00 96.62 191 LEU A N 1
ATOM 1537 C CA . LEU A 1 191 ? -8.351 2.924 15.533 1.00 96.62 191 LEU A CA 1
ATOM 1538 C C . LEU A 1 191 ? -9.721 2.932 14.840 1.00 96.62 191 LEU A C 1
ATOM 1540 O O . LEU A 1 191 ? -10.726 3.209 15.494 1.00 96.62 191 LEU A O 1
ATOM 1544 N N . LEU A 1 192 ? -9.790 2.545 13.562 1.00 96.81 192 LEU A N 1
ATOM 1545 C CA . LEU A 1 192 ? -11.057 2.423 12.828 1.00 96.81 192 LEU A CA 1
ATOM 1546 C C . LEU A 1 192 ? -11.988 1.379 13.455 1.00 96.81 192 LEU A C 1
ATOM 1548 O O . LEU A 1 192 ? -13.199 1.583 13.546 1.00 96.81 192 LEU A O 1
ATOM 1552 N N . ARG A 1 193 ? -11.437 0.252 13.922 1.00 96.88 193 ARG A N 1
ATOM 1553 C CA . ARG A 1 193 ? -12.229 -0.773 14.613 1.00 96.88 193 ARG A CA 1
ATOM 1554 C C . ARG A 1 193 ? -12.774 -0.247 15.934 1.00 96.88 193 ARG A C 1
ATOM 1556 O O . ARG A 1 193 ? -13.946 -0.469 16.231 1.00 96.88 193 ARG A O 1
ATOM 1563 N N . ALA A 1 194 ? -11.947 0.447 16.714 1.00 96.19 194 ALA A N 1
ATOM 1564 C CA . ALA A 1 194 ? -12.389 1.062 17.958 1.00 96.19 194 ALA A CA 1
ATOM 1565 C C . ALA A 1 194 ? -13.501 2.080 17.684 1.00 96.19 194 ALA A C 1
ATOM 1567 O O . ALA A 1 194 ? -14.503 2.089 18.395 1.00 96.19 194 ALA A O 1
ATOM 1568 N N . GLN A 1 195 ? -13.358 2.883 16.625 1.00 96.06 195 GLN A N 1
ATOM 1569 C CA . GLN A 1 195 ? -14.336 3.904 16.251 1.00 96.06 195 GLN A CA 1
ATOM 1570 C C . GLN A 1 195 ? -15.675 3.259 15.945 1.00 96.06 195 GLN A C 1
ATOM 1572 O O . GLN A 1 195 ? -16.700 3.633 16.514 1.00 96.06 195 GLN A O 1
ATOM 1577 N N . ARG A 1 196 ? -15.652 2.209 15.124 1.00 95.94 196 ARG A N 1
ATOM 1578 C CA . ARG A 1 196 ? -16.865 1.485 14.772 1.00 95.94 196 ARG A CA 1
ATOM 1579 C C . ARG A 1 196 ? -17.525 0.821 15.982 1.00 95.94 196 ARG A C 1
ATOM 1581 O O . ARG A 1 196 ? -18.750 0.791 16.061 1.00 95.94 196 ARG A O 1
ATOM 1588 N N . ASN A 1 197 ? -16.742 0.312 16.932 1.00 96.31 197 ASN A N 1
ATOM 1589 C CA . ASN A 1 197 ? -17.273 -0.255 18.173 1.00 96.31 197 ASN A CA 1
ATOM 1590 C C . ASN A 1 197 ? -17.977 0.802 19.029 1.00 96.31 197 ASN A C 1
ATOM 1592 O O . ASN A 1 197 ? -19.087 0.560 19.497 1.00 96.31 197 ASN A O 1
ATOM 1596 N N . VAL A 1 198 ? -17.365 1.979 19.183 1.00 94.06 198 VAL A N 1
ATOM 1597 C CA . VAL A 1 198 ? -17.964 3.114 19.899 1.00 94.06 198 VAL A CA 1
ATOM 1598 C C . VAL A 1 198 ? -19.279 3.536 19.234 1.00 94.06 198 VAL A C 1
ATOM 1600 O O . VAL A 1 198 ? -20.293 3.679 19.915 1.00 94.06 198 VAL A O 1
ATOM 1603 N N . GLU A 1 199 ? -19.299 3.665 17.906 1.00 93.56 199 GLU A N 1
ATOM 1604 C CA . GLU A 1 199 ? -20.511 3.995 17.144 1.00 93.56 199 GLU A CA 1
ATOM 1605 C C . GLU A 1 199 ? -21.633 2.969 17.341 1.00 93.56 199 GLU A C 1
ATOM 1607 O O . GLU A 1 199 ? -22.772 3.345 17.624 1.00 93.56 199 GLU A O 1
ATOM 1612 N N . LEU A 1 200 ? -21.320 1.677 17.195 1.00 93.50 200 LEU A N 1
ATOM 1613 C CA . LEU A 1 200 ? -22.295 0.595 17.343 1.00 93.50 200 LEU A CA 1
ATOM 1614 C C . LEU A 1 200 ? -22.860 0.534 18.764 1.00 93.50 200 LEU A C 1
ATOM 1616 O O . LEU A 1 200 ? -24.063 0.339 18.929 1.00 93.50 200 LEU A O 1
ATOM 1620 N N . PHE A 1 201 ? -22.017 0.744 19.777 1.00 91.75 201 PHE A N 1
ATOM 1621 C CA . PHE A 1 201 ? -22.443 0.754 21.173 1.00 91.75 201 PHE A CA 1
ATOM 1622 C C . PHE A 1 201 ? -23.468 1.867 21.441 1.00 91.75 201 PHE A C 1
ATOM 1624 O O . PHE A 1 201 ? -24.559 1.598 21.943 1.00 91.75 201 PHE A O 1
ATOM 1631 N N . PHE A 1 202 ? -23.174 3.102 21.019 1.00 89.38 202 PHE A N 1
ATOM 1632 C CA . PHE A 1 202 ? -24.105 4.223 21.189 1.00 89.38 202 PHE A CA 1
ATOM 1633 C C . PHE A 1 202 ? -25.371 4.099 20.329 1.00 89.38 202 PHE A C 1
ATOM 1635 O O . PHE A 1 202 ? -26.436 4.575 20.729 1.00 89.38 202 PHE A O 1
ATOM 1642 N N . ALA A 1 203 ? -25.292 3.464 19.156 1.00 88.38 203 ALA A N 1
ATOM 1643 C CA . ALA A 1 203 ? -26.470 3.176 18.340 1.00 88.38 203 ALA A CA 1
ATOM 1644 C C . ALA A 1 203 ? -27.410 2.169 19.030 1.00 88.38 203 ALA A C 1
ATOM 1646 O O . ALA A 1 203 ? -28.631 2.355 19.020 1.00 88.38 203 ALA A O 1
ATOM 1647 N N . GLU A 1 204 ? -26.857 1.136 19.676 1.00 81.12 204 GLU A N 1
ATOM 1648 C CA . GLU A 1 204 ? -27.644 0.158 20.432 1.00 81.12 204 GLU A CA 1
ATOM 1649 C C . GLU A 1 204 ? -28.351 0.812 21.633 1.00 81.12 204 GLU A C 1
ATOM 1651 O O . GLU A 1 204 ? -29.545 0.571 21.839 1.00 81.12 204 GLU A O 1
ATOM 1656 N N . GLU A 1 205 ? -27.671 1.694 22.376 1.00 76.38 205 GLU A N 1
ATOM 1657 C CA . GLU A 1 205 ? -28.275 2.429 23.500 1.00 76.38 205 GLU A CA 1
ATOM 1658 C C . GLU A 1 205 ? -29.460 3.299 23.069 1.00 76.38 205 GLU A C 1
ATOM 1660 O O . GLU A 1 205 ? -30.533 3.221 23.677 1.00 76.38 205 GLU A O 1
ATOM 1665 N N . LYS A 1 206 ? -29.313 4.061 21.976 1.00 77.56 206 LYS A N 1
ATOM 1666 C CA . LYS A 1 206 ? -30.411 4.868 21.416 1.00 77.56 206 LYS A CA 1
ATOM 1667 C C . LYS A 1 206 ? -31.621 3.999 21.072 1.00 77.56 206 LYS A C 1
ATOM 1669 O O . LYS A 1 206 ? -32.724 4.281 21.538 1.00 77.56 206 LYS A O 1
ATOM 1674 N N . SER A 1 207 ? -31.401 2.882 20.376 1.00 73.31 207 SER A N 1
ATOM 1675 C CA . SER A 1 207 ? -32.483 1.966 19.987 1.00 73.31 207 SER A CA 1
ATOM 1676 C C . SER A 1 207 ? -33.227 1.347 21.183 1.00 73.31 207 SER A C 1
ATOM 1678 O O . SER A 1 207 ? -34.427 1.078 21.100 1.00 73.31 207 SER A O 1
ATOM 1680 N N . ASN A 1 208 ? -32.540 1.122 22.310 1.00 70.12 208 ASN A N 1
ATOM 1681 C CA . ASN A 1 208 ? -33.166 0.622 23.535 1.00 70.12 208 ASN A CA 1
ATOM 1682 C C . ASN A 1 208 ? -33.954 1.723 24.262 1.00 70.12 208 ASN A C 1
ATOM 1684 O O . ASN A 1 208 ? -35.040 1.439 24.773 1.00 70.12 208 ASN A O 1
ATOM 1688 N N . SER A 1 209 ? -33.455 2.965 24.293 1.00 62.94 209 SER A N 1
ATOM 1689 C CA . SER A 1 209 ? -34.178 4.086 24.913 1.00 62.94 209 SER A CA 1
ATOM 1690 C C . SER A 1 209 ? -35.514 4.379 24.220 1.00 62.94 209 SER A C 1
ATOM 1692 O O . SER A 1 209 ? -36.534 4.490 24.899 1.00 62.94 209 SER A O 1
ATOM 1694 N N . GLU A 1 210 ? -35.545 4.376 22.884 1.00 65.75 210 GLU A N 1
ATOM 1695 C CA . GLU A 1 210 ? -36.765 4.590 22.092 1.00 65.75 210 GLU A CA 1
ATOM 1696 C C . GLU A 1 210 ? -37.809 3.491 22.347 1.00 65.75 210 GLU A C 1
ATOM 1698 O O . GLU A 1 210 ? -38.972 3.790 22.613 1.00 65.75 210 GLU A O 1
ATOM 1703 N N . LYS A 1 211 ? -37.386 2.218 22.381 1.00 63.59 211 LYS A N 1
ATOM 1704 C CA . LYS A 1 211 ? -38.271 1.072 22.673 1.00 63.59 211 LYS A CA 1
ATOM 1705 C C . LYS A 1 211 ? -38.854 1.092 24.089 1.00 63.59 211 LYS A C 1
ATOM 1707 O O . LYS A 1 211 ? -39.907 0.499 24.315 1.00 63.59 211 LYS A O 1
ATOM 1712 N N . THR A 1 212 ? -38.160 1.718 25.040 1.00 59.84 212 THR A N 1
ATOM 1713 C CA . THR A 1 212 ? -38.597 1.801 26.443 1.00 59.84 212 THR A CA 1
ATOM 1714 C C . THR A 1 212 ? -39.543 2.983 26.670 1.00 59.84 212 THR A C 1
ATOM 1716 O O . THR A 1 212 ? -40.414 2.888 27.522 1.00 59.84 212 THR A O 1
ATOM 1719 N N . GLN A 1 213 ? -39.419 4.066 25.893 1.00 54.25 213 GLN A N 1
ATOM 1720 C CA . GLN A 1 213 ? -40.346 5.208 25.925 1.00 54.25 213 GLN A CA 1
ATOM 1721 C C . GLN A 1 213 ? -41.646 4.960 25.146 1.00 54.25 213 GLN A C 1
ATOM 1723 O O . GLN A 1 213 ? -42.667 5.566 25.454 1.00 54.25 213 GLN A O 1
ATOM 1728 N N . SER A 1 214 ? -41.629 4.075 24.146 1.00 54.69 214 SER A N 1
ATOM 1729 C CA . SER A 1 214 ? -42.814 3.694 23.365 1.00 54.69 214 SER A CA 1
ATOM 1730 C C . SER A 1 214 ? -43.690 2.609 24.017 1.00 54.69 214 SER A C 1
ATOM 1732 O O . SER A 1 214 ? -44.588 2.088 23.355 1.00 54.69 214 SER A O 1
ATOM 1734 N N . ARG A 1 215 ? -43.383 2.192 25.251 1.00 41.28 215 ARG A N 1
ATOM 1735 C CA . ARG A 1 215 ? -44.023 1.074 25.961 1.00 41.28 215 ARG A CA 1
ATOM 1736 C C . ARG A 1 215 ? -44.743 1.563 27.206 1.00 41.28 215 ARG A C 1
ATOM 1738 O O . ARG A 1 215 ? -45.827 1.004 27.474 1.00 41.28 215 ARG A O 1
#

Radius of gyration: 33.32 Å; chains: 1; bounding box: 70×51×106 Å

Secondary structure (DSSP, 8-state):
-HHHHHHHTSS------PPPPPPPPP-PPP-HHHHHHTT--HHHHHHHHHHHHHHHHHHHHHHHHTT--SHHHHHHHHHHHHHHHHHHHHHHHHHHHHHHHHHHHHHHHHHHHHHHHHHHHHHHTTS-HHHHHHTHHHHHHHHHHHHHHHHTT-SSPPPHHHHHHHHHHHHHHHHHHHHHHHHHHHHHHHHHHHHHHHHHHHHHHHHHHHHHHT-